Protein AF-L0JPC2-F1 (afdb_monomer_lite)

Radius of gyration: 23.8 Å; chains: 1; bounding box: 74×45×53 Å

Foldseek 3Di:
DVVVLVVLVVVPPVVPPAPFPFWFDDPPDTDDPPVVVVPDDDDPPRDGDRDGPPPHDLDDDQVSCCVRRVDRDDDDPVPDDPDPDPFDQLCVLQVFQFFAEEEDWAAAQVLSLLLSQVSQLSDFVFAEEEFEQAKDWDDQVSWVGEDADPQVQVVLQPDPGDDYYYAPDADPDTITGGHQLVSVVVNRVDPSGGGYYYYQDDWPNAQGEWDDPPPRRHRQRHQEYEHEHELVLAQFFLDVRRYPPSVLLCVQQVDDGGDGQALLSRLSQCQDCRHVVPPPHPNHAYEYEHEPCPDDVSVVSQVSNFVSNVVSHVSHQKYFYFHSVDNSTTPDIDGD

pLDDT: mean 82.5, std 23.01, range [29.64, 98.81]

Secondary structure (DSSP, 8-state):
-HHHHHHHHHHHGGGTT--------BTTB---HHHHHHH--PPSS-----PPPTTS-----HHHHHHHHSS-----GGG--S----PPPHHHHTT-SSEEEEEEESSSHHHHHHHHHHHHTTSTT--EEEEESS-EE--GGGSSEEEE-S-HHHHHHT--SSSEEEES-EETTTEEPPPPHHHHHHHHTSTT-SEEEEE----TT-SEE---TT-----TT-SEEEEEEEGGGTTSBSSTTTEESHHHHHHHH-PPTTPBPPHHHHHHHHT-TTTTTTTPPTT-EE--EEE---SHHHHHHHHHHHHHHHHH-TT--EEEEE-TTSSS-EEEEEE-

Organism: Natrinema pellirubrum (strain DSM 15624 / CIP 106293 / JCM 10476 / NCIMB 786 / 157) (NCBI:txid797303)

Sequence (336 aa):
MLKARAAAIRSQSPAAGVQSSFEVFNDGHTNETRGLLERRNLAEPVYATLIFGRHQLPFATPAQAREIWGCEARRPNYLASADDSWGMDPLEALRAESGLVAVVGAGGKKTTLYALAARAARDRSLRAAVTATVRIPIFDRRVERVVITDDPAAALERAESWPIGVVPEREGEDRYVGYEPAVVDDLAATDAADLLLVKADGARTREFKAPNDREPQLPASVDTVVPIASVRAVGEPLAAATVHRPERVAAITGLDRGDAIRPVDVARVLASDRGGLKGVPEGTTVVPLLNKVDGPELRETATAIGRELLERAPAVSQVVLARMIDDEPIVDVLER

InterPro domains:
  IPR017587 Selenium cofactor biosynthesis protein YqeC [PF19842] (101-247)
  IPR017587 Selenium cofactor biosynthesis protein YqeC [TIGR03172] (101-310)

Structure (mmCIF, N/CA/C/O backbone):
data_AF-L0JPC2-F1
#
_entry.id   AF-L0JPC2-F1
#
loop_
_atom_site.group_PDB
_atom_site.id
_atom_site.type_symbol
_atom_site.label_atom_id
_atom_site.label_alt_id
_atom_site.label_comp_id
_atom_site.label_asym_id
_atom_site.label_entity_id
_atom_site.label_seq_id
_atom_site.pdbx_PDB_ins_code
_atom_site.Cartn_x
_atom_site.Cartn_y
_atom_site.Cartn_z
_atom_site.occupancy
_atom_site.B_iso_or_equiv
_atom_site.auth_seq_id
_atom_site.auth_comp_id
_atom_site.auth_asym_id
_atom_site.auth_atom_id
_atom_site.pdbx_PDB_model_num
ATOM 1 N N . MET A 1 1 ? 46.960 10.269 19.486 1.00 45.94 1 MET A N 1
ATOM 2 C CA . MET A 1 1 ? 45.904 9.330 19.038 1.00 45.94 1 MET A CA 1
ATOM 3 C C . MET A 1 1 ? 44.904 9.979 18.075 1.00 45.94 1 MET A C 1
ATOM 5 O O . MET A 1 1 ? 44.772 9.518 16.950 1.00 45.94 1 MET A O 1
ATOM 9 N N . LEU A 1 2 ? 44.258 11.083 18.465 1.00 43.25 2 LEU A N 1
ATOM 10 C CA . LEU A 1 2 ? 43.230 11.773 17.667 1.00 43.25 2 LEU A CA 1
ATOM 11 C C . LEU A 1 2 ? 43.724 12.302 16.305 1.00 43.25 2 LEU A C 1
ATOM 13 O O . LEU A 1 2 ? 43.057 12.106 15.295 1.00 43.25 2 LEU A O 1
ATOM 17 N N . LYS A 1 3 ? 44.943 12.867 16.254 1.00 42.97 3 LYS A N 1
ATOM 18 C CA . LYS A 1 3 ? 45.601 13.289 14.997 1.00 42.97 3 LYS A CA 1
ATOM 19 C C . LYS A 1 3 ? 45.787 12.131 14.003 1.00 42.97 3 LYS A C 1
ATOM 21 O O . LYS A 1 3 ? 45.533 12.303 12.818 1.00 42.97 3 LYS A O 1
ATOM 26 N N . ALA A 1 4 ? 46.181 10.951 14.490 1.00 48.66 4 ALA A N 1
ATOM 27 C CA . ALA A 1 4 ? 46.364 9.761 13.656 1.00 48.66 4 ALA A CA 1
ATOM 28 C C . ALA A 1 4 ? 45.019 9.203 13.154 1.00 48.66 4 ALA A C 1
ATOM 30 O O . ALA A 1 4 ? 44.900 8.850 11.986 1.00 48.66 4 ALA A O 1
ATOM 31 N N . ARG A 1 5 ? 43.982 9.205 14.005 1.00 50.12 5 ARG A N 1
ATOM 32 C CA . ARG A 1 5 ? 42.621 8.782 13.629 1.00 50.12 5 ARG A CA 1
ATOM 33 C C . ARG A 1 5 ? 41.975 9.713 12.597 1.00 50.12 5 ARG A C 1
ATOM 35 O O . ARG A 1 5 ? 41.417 9.234 11.619 1.00 50.12 5 ARG A O 1
ATOM 42 N N . ALA A 1 6 ? 42.105 11.031 12.760 1.00 48.12 6 ALA A N 1
ATOM 43 C CA . ALA A 1 6 ? 41.594 12.000 11.787 1.00 48.12 6 ALA A CA 1
ATOM 44 C C . ALA A 1 6 ? 42.304 11.894 10.423 1.00 48.12 6 ALA A C 1
ATOM 46 O O . ALA A 1 6 ? 41.663 12.033 9.381 1.00 48.12 6 ALA A O 1
ATOM 47 N N . ALA A 1 7 ? 43.612 11.608 10.420 1.00 49.66 7 ALA A N 1
ATOM 48 C CA . ALA A 1 7 ? 44.367 11.358 9.193 1.00 49.66 7 ALA A CA 1
ATOM 49 C C . ALA A 1 7 ? 43.899 10.078 8.477 1.00 49.66 7 ALA A C 1
ATOM 51 O O . ALA A 1 7 ? 43.719 10.112 7.263 1.00 49.66 7 ALA A O 1
ATOM 52 N N . ALA A 1 8 ? 43.622 8.999 9.220 1.00 51.22 8 ALA A N 1
ATOM 53 C CA . ALA A 1 8 ? 43.101 7.745 8.668 1.00 51.22 8 ALA A CA 1
ATOM 54 C C . ALA A 1 8 ? 41.698 7.902 8.044 1.00 51.22 8 ALA A C 1
ATOM 56 O O . ALA A 1 8 ? 41.446 7.407 6.947 1.00 51.22 8 ALA A O 1
ATOM 57 N N . ILE A 1 9 ? 40.801 8.656 8.692 1.00 49.47 9 ILE A N 1
ATOM 58 C CA . ILE A 1 9 ? 39.449 8.929 8.166 1.00 49.47 9 ILE A CA 1
ATOM 59 C C . ILE A 1 9 ? 39.521 9.769 6.881 1.00 49.47 9 ILE A C 1
ATOM 61 O O . ILE A 1 9 ? 38.829 9.487 5.899 1.00 49.47 9 ILE A O 1
ATOM 65 N N . ARG A 1 10 ? 40.408 10.775 6.840 1.00 48.56 10 ARG A N 1
ATOM 66 C CA . ARG A 1 10 ? 40.634 11.570 5.624 1.00 48.56 10 ARG A CA 1
ATOM 67 C C . ARG A 1 10 ? 41.306 10.789 4.507 1.00 48.56 10 ARG A C 1
ATOM 69 O O . ARG A 1 10 ? 40.998 11.082 3.364 1.00 48.56 10 ARG A O 1
ATOM 76 N N . SER A 1 11 ? 42.190 9.829 4.781 1.00 53.19 11 SER A N 1
ATOM 77 C CA . SER A 1 11 ? 42.789 9.014 3.714 1.00 53.19 11 SER A CA 1
ATOM 78 C C . SER A 1 11 ? 41.793 8.034 3.087 1.00 53.19 11 SER A C 1
ATOM 80 O O . SER A 1 11 ? 41.988 7.629 1.948 1.00 53.19 11 SER A O 1
ATOM 82 N N . GLN A 1 12 ? 40.717 7.686 3.801 1.00 50.53 12 GLN A N 1
ATOM 83 C CA . GLN A 1 12 ? 39.635 6.826 3.307 1.00 50.53 12 GLN A CA 1
ATOM 84 C C . GLN A 1 12 ? 38.517 7.602 2.575 1.00 50.53 12 GLN A C 1
ATOM 86 O O . GLN A 1 12 ? 37.773 7.016 1.797 1.00 50.53 12 GLN A O 1
ATOM 91 N N . SER A 1 13 ? 38.408 8.922 2.778 1.00 45.31 13 SER A N 1
ATOM 92 C CA . SER A 1 13 ? 37.336 9.764 2.205 1.00 45.31 13 SER A CA 1
ATOM 93 C C . SER A 1 13 ? 37.406 10.083 0.690 1.00 45.31 13 SER A C 1
ATOM 95 O O . SER A 1 13 ? 36.338 10.237 0.094 1.00 45.31 13 SER A O 1
ATOM 97 N N . PRO A 1 14 ? 38.570 10.177 0.003 1.00 40.34 14 PRO A N 1
ATOM 98 C CA . PRO A 1 14 ? 38.606 10.588 -1.403 1.00 40.34 14 PRO A CA 1
ATOM 99 C C . PRO A 1 14 ? 37.984 9.564 -2.360 1.00 40.34 14 PRO A C 1
ATOM 101 O O . PRO A 1 14 ? 37.615 9.932 -3.469 1.00 40.34 14 PRO A O 1
ATOM 104 N N . ALA A 1 15 ? 37.821 8.304 -1.942 1.00 43.59 15 ALA A N 1
ATOM 105 C CA . ALA A 1 15 ? 37.199 7.267 -2.764 1.00 43.59 15 ALA A CA 1
ATOM 106 C C . ALA A 1 15 ? 35.657 7.350 -2.811 1.00 43.59 15 ALA A C 1
ATOM 108 O O . ALA A 1 15 ? 35.047 6.687 -3.643 1.00 43.59 15 ALA A O 1
ATOM 109 N N . ALA A 1 16 ? 35.018 8.158 -1.952 1.00 43.00 16 ALA A N 1
ATOM 110 C CA . ALA A 1 16 ? 33.562 8.134 -1.752 1.00 43.00 16 ALA A CA 1
ATOM 111 C C . ALA A 1 16 ? 32.833 9.462 -2.050 1.00 43.00 16 ALA A C 1
ATOM 113 O O . ALA A 1 16 ? 31.636 9.562 -1.799 1.00 43.00 16 ALA A O 1
ATOM 114 N N . GLY A 1 17 ? 33.516 10.502 -2.549 1.00 37.72 17 GLY A N 1
ATOM 115 C CA . GLY A 1 17 ? 32.881 11.804 -2.836 1.00 37.72 17 GLY A CA 1
ATOM 116 C C . GLY A 1 17 ? 32.365 12.557 -1.597 1.00 37.72 17 GLY A C 1
ATOM 117 O O . GLY A 1 17 ? 31.666 13.561 -1.719 1.00 37.72 17 GLY A O 1
ATOM 118 N N . VAL A 1 18 ? 32.721 12.096 -0.396 1.00 40.84 18 VAL A N 1
ATOM 119 C CA . VAL A 1 18 ? 32.303 12.679 0.880 1.00 40.84 18 VAL A CA 1
ATOM 120 C C . VAL A 1 18 ? 33.251 13.820 1.257 1.00 40.84 18 VAL A C 1
ATOM 122 O O . VAL A 1 18 ? 34.406 13.594 1.622 1.00 40.84 18 VAL A O 1
ATOM 125 N N . GLN A 1 19 ? 32.771 15.066 1.217 1.00 38.84 19 GLN A N 1
ATOM 126 C CA . GLN A 1 19 ? 33.447 16.168 1.908 1.00 38.84 19 GLN A CA 1
ATOM 127 C C . GLN A 1 19 ? 33.220 16.011 3.414 1.00 38.84 19 GLN A C 1
ATOM 129 O O . GLN A 1 19 ? 32.167 16.367 3.925 1.00 38.84 19 GLN A O 1
ATOM 134 N N . SER A 1 20 ? 34.198 15.474 4.143 1.00 41.62 20 SER A N 1
ATOM 135 C CA . SER A 1 20 ? 34.126 15.397 5.604 1.00 41.62 20 SER A CA 1
ATOM 136 C C . SER A 1 20 ? 34.331 16.792 6.219 1.00 41.62 20 SER A C 1
ATOM 138 O O . SER A 1 20 ? 35.474 17.257 6.319 1.00 41.62 20 SER A O 1
ATOM 140 N N . SER A 1 21 ? 33.267 17.469 6.654 1.00 40.69 21 SER A N 1
ATOM 141 C CA . SER A 1 21 ? 33.389 18.594 7.589 1.00 40.69 21 SER A CA 1
ATOM 142 C C . SER A 1 21 ? 33.606 18.033 8.995 1.00 40.69 21 SER A C 1
ATOM 144 O O . SER A 1 21 ? 32.691 17.526 9.629 1.00 40.69 21 SER A O 1
ATOM 146 N N . PHE A 1 22 ? 34.855 18.055 9.462 1.00 42.47 22 PHE A N 1
ATOM 147 C CA . PHE A 1 22 ? 35.217 17.615 10.810 1.00 42.47 22 PHE A CA 1
ATOM 148 C C . PHE A 1 22 ? 34.963 18.767 11.792 1.00 42.47 22 PHE A C 1
ATOM 150 O O . PHE A 1 22 ? 35.755 19.709 11.858 1.00 42.47 22 PHE A O 1
ATOM 157 N N . GLU A 1 23 ? 33.875 18.701 12.553 1.00 42.75 23 GLU A N 1
ATOM 158 C CA . GLU A 1 23 ? 33.606 19.644 13.642 1.00 42.75 23 GLU A CA 1
ATOM 159 C C . GLU A 1 23 ? 34.022 19.018 14.974 1.00 42.75 23 GLU A C 1
ATOM 161 O O . GLU A 1 23 ? 33.500 17.985 15.374 1.00 42.75 23 GLU A O 1
ATOM 166 N N . VAL A 1 24 ? 34.994 19.616 15.666 1.00 42.31 24 VAL A N 1
ATOM 167 C CA . VAL A 1 24 ? 35.378 19.186 17.017 1.00 42.31 24 VAL A CA 1
ATOM 168 C C . VAL A 1 24 ? 34.791 20.173 18.008 1.00 42.31 24 VAL A C 1
ATOM 170 O O . VAL A 1 24 ? 35.212 21.326 18.052 1.00 42.31 24 VAL A O 1
ATOM 173 N N . PHE A 1 25 ? 33.834 19.703 18.803 1.00 41.84 25 PHE A N 1
ATOM 174 C CA . PHE A 1 25 ? 33.295 20.444 19.933 1.00 41.84 25 PHE A CA 1
ATOM 175 C C . PHE A 1 25 ? 34.192 20.226 21.148 1.00 41.84 25 PHE A C 1
ATOM 177 O O . PHE A 1 25 ? 34.295 19.115 21.658 1.00 41.84 25 PHE A O 1
ATOM 184 N N . ASN A 1 26 ? 34.828 21.299 21.611 1.00 38.62 26 ASN A N 1
ATOM 185 C CA . ASN A 1 26 ? 35.436 21.356 22.933 1.00 38.62 26 ASN A CA 1
ATOM 186 C C . ASN A 1 26 ? 34.732 22.463 23.720 1.00 38.62 26 ASN A C 1
ATOM 188 O O . ASN A 1 26 ? 35.058 23.637 23.553 1.00 38.62 26 ASN A O 1
ATOM 192 N N . ASP A 1 27 ? 33.728 22.077 24.504 1.00 39.28 27 ASP A N 1
ATOM 193 C CA . ASP A 1 27 ? 33.024 22.951 25.451 1.00 39.28 27 ASP A CA 1
ATOM 194 C C . ASP A 1 27 ? 32.404 24.227 24.834 1.00 39.28 27 ASP A C 1
ATOM 196 O O . ASP A 1 27 ? 32.484 25.328 25.371 1.00 39.28 27 ASP A O 1
ATOM 200 N N . GLY A 1 28 ? 31.770 24.081 23.663 1.00 37.19 28 GLY A N 1
ATOM 201 C CA . GLY A 1 28 ? 30.928 25.130 23.068 1.00 37.19 28 GLY A CA 1
ATOM 202 C C . GLY A 1 28 ? 31.595 26.061 22.050 1.00 37.19 28 GLY A C 1
ATOM 203 O O . GLY A 1 28 ? 30.951 27.002 21.594 1.00 37.19 28 GLY A O 1
ATOM 204 N N . HIS A 1 29 ? 32.838 25.805 21.630 1.00 37.06 29 HIS A N 1
ATOM 205 C CA . HIS A 1 29 ? 33.473 26.570 20.549 1.00 37.06 29 HIS A CA 1
ATOM 206 C C . HIS A 1 29 ? 33.540 25.785 19.231 1.00 37.06 29 HIS A C 1
ATOM 208 O O . HIS A 1 29 ? 34.234 24.775 19.127 1.00 37.06 29 HIS A O 1
ATOM 214 N N . THR A 1 30 ? 32.859 26.293 18.203 1.00 43.47 30 THR A N 1
ATOM 215 C CA . THR A 1 30 ? 32.931 25.804 16.820 1.00 43.47 30 THR A CA 1
ATOM 216 C C . THR A 1 30 ? 34.163 26.405 16.131 1.00 43.47 30 THR A C 1
ATOM 218 O O . THR A 1 30 ? 34.225 27.626 15.999 1.00 43.47 30 THR A O 1
ATOM 221 N N . ASN A 1 31 ? 35.165 25.588 15.752 1.00 42.84 31 ASN A N 1
ATOM 222 C CA . ASN A 1 31 ? 35.914 25.655 14.472 1.00 42.84 31 ASN A CA 1
ATOM 223 C C . ASN A 1 31 ? 37.246 24.860 14.449 1.00 42.84 31 ASN A C 1
ATOM 225 O O . ASN A 1 31 ? 38.021 24.845 15.403 1.00 42.84 31 ASN A O 1
ATOM 229 N N . GLU A 1 32 ? 37.498 24.256 13.278 1.00 47.41 32 GLU A N 1
ATOM 230 C CA . GLU A 1 32 ? 38.744 23.716 12.695 1.00 47.41 32 GLU A CA 1
ATOM 231 C C . GLU A 1 32 ? 39.766 23.013 13.616 1.00 47.41 32 GLU A C 1
ATOM 233 O O . GLU A 1 32 ? 40.709 23.591 14.167 1.00 47.41 32 GLU A O 1
ATOM 238 N N . THR A 1 33 ? 39.666 21.681 13.633 1.00 46.88 33 THR A N 1
ATOM 239 C CA . THR A 1 33 ? 40.459 20.722 14.420 1.00 46.88 33 THR A CA 1
ATOM 240 C C . THR A 1 33 ? 41.980 20.915 14.361 1.00 46.88 33 THR A C 1
ATOM 242 O O . THR A 1 33 ? 42.672 20.634 15.338 1.00 46.88 33 THR A O 1
ATOM 245 N N . ARG A 1 34 ? 42.539 21.378 13.235 1.00 41.03 34 ARG A N 1
ATOM 246 C CA . ARG A 1 34 ? 44.000 21.468 13.062 1.00 41.03 34 ARG A CA 1
ATOM 247 C C . ARG A 1 34 ? 44.606 22.639 13.835 1.00 41.03 34 ARG A C 1
ATOM 249 O O . ARG A 1 34 ? 45.555 22.438 14.585 1.00 41.03 34 ARG A O 1
ATOM 256 N N . GLY A 1 35 ? 44.026 23.831 13.703 1.00 45.72 35 GLY A N 1
ATOM 257 C CA . GLY A 1 35 ? 44.531 25.030 14.373 1.00 45.72 35 GLY A CA 1
ATOM 258 C C . GLY A 1 35 ? 44.289 25.023 15.884 1.00 45.72 35 GLY A C 1
ATOM 259 O O . GLY A 1 35 ? 45.017 25.680 16.626 1.00 45.72 35 GLY A O 1
ATOM 260 N N . LEU A 1 36 ? 43.282 24.285 16.360 1.00 48.78 36 LEU A N 1
ATOM 261 C CA . LEU A 1 36 ? 42.972 24.183 17.787 1.00 48.78 36 LEU A CA 1
ATOM 262 C C . LEU A 1 36 ? 43.943 23.234 18.519 1.00 48.78 36 LEU A C 1
ATOM 264 O O . LEU A 1 36 ? 44.459 23.579 19.580 1.00 48.78 36 LEU A O 1
ATOM 268 N N . LEU A 1 37 ? 44.279 22.091 17.903 1.00 50.44 37 LEU A N 1
ATOM 269 C CA . LEU A 1 37 ? 45.222 21.093 18.439 1.00 50.44 37 LEU A CA 1
ATOM 270 C C . LEU A 1 37 ? 46.698 21.531 18.421 1.00 50.44 37 LEU A C 1
ATOM 272 O O . LEU A 1 37 ? 47.542 20.852 19.004 1.00 50.44 37 LEU A O 1
ATOM 276 N N . GLU A 1 38 ? 47.035 22.599 17.701 1.00 49.91 38 GLU A N 1
ATOM 277 C CA . GLU A 1 38 ? 48.386 23.179 17.671 1.00 49.91 38 GLU A CA 1
ATOM 278 C C . GLU A 1 38 ? 48.567 24.299 18.710 1.00 49.91 38 GLU A C 1
ATOM 280 O O . GLU A 1 38 ? 49.700 24.613 19.064 1.00 49.91 38 GLU A O 1
ATOM 285 N N . ARG A 1 39 ? 47.475 24.891 19.225 1.00 47.28 39 ARG A N 1
ATOM 286 C CA . ARG A 1 39 ? 47.524 26.131 20.024 1.00 47.28 39 ARG A CA 1
ATOM 287 C C . ARG A 1 39 ? 47.178 25.983 21.508 1.00 47.28 39 ARG A C 1
ATOM 289 O O . ARG A 1 39 ? 47.404 26.941 22.244 1.00 47.28 39 ARG A O 1
ATOM 296 N N . ARG A 1 40 ? 46.639 24.847 21.977 1.00 52.16 40 ARG A N 1
ATOM 297 C CA . ARG A 1 40 ? 46.294 24.653 23.404 1.00 52.16 40 ARG A CA 1
ATOM 298 C C . ARG A 1 40 ? 46.551 23.238 23.929 1.00 52.16 40 ARG A C 1
ATOM 300 O O . ARG A 1 40 ? 46.338 22.262 23.218 1.00 52.16 40 ARG A O 1
ATOM 307 N N . ASN A 1 41 ? 46.925 23.154 25.212 1.00 50.47 41 ASN A N 1
ATOM 308 C CA . ASN A 1 41 ? 46.821 21.933 26.015 1.00 50.47 41 ASN A CA 1
ATOM 309 C C . ASN A 1 41 ? 45.340 21.697 26.331 1.00 50.47 41 ASN A C 1
ATOM 311 O O . ASN A 1 41 ? 44.725 22.502 27.028 1.00 50.47 41 ASN A O 1
ATOM 315 N N . LEU A 1 42 ? 44.766 20.629 25.780 1.00 53.91 42 LEU A N 1
ATOM 316 C CA . LEU A 1 42 ? 43.394 20.219 26.070 1.00 53.91 42 LEU A CA 1
ATOM 317 C C . LEU A 1 42 ? 43.377 19.343 27.327 1.00 53.91 42 LEU A C 1
ATOM 319 O O . LEU A 1 42 ? 44.274 18.522 27.514 1.00 53.91 42 LEU A O 1
ATOM 323 N N . ALA A 1 43 ? 42.366 19.528 28.175 1.00 44.81 43 ALA A N 1
ATOM 324 C CA . ALA A 1 43 ? 42.151 18.684 29.345 1.00 44.81 43 ALA A CA 1
ATOM 325 C C . ALA A 1 43 ? 41.627 17.303 28.915 1.00 44.81 43 ALA A C 1
ATOM 327 O O . ALA A 1 43 ? 40.818 17.200 27.994 1.00 44.81 43 ALA A O 1
ATOM 328 N N . GLU A 1 44 ? 42.094 16.241 29.569 1.00 41.28 44 GLU A N 1
ATOM 329 C CA . GLU A 1 44 ? 41.585 14.889 29.335 1.00 41.28 44 GLU A CA 1
ATOM 330 C C . GLU A 1 44 ? 40.277 14.622 30.111 1.00 41.28 44 GLU A C 1
ATOM 332 O O . GLU A 1 44 ? 40.123 15.135 31.222 1.00 41.28 44 GLU A O 1
ATOM 337 N N . PRO A 1 45 ? 39.357 13.791 29.574 1.00 42.19 45 PRO A N 1
ATOM 338 C CA . PRO A 1 45 ? 39.452 13.096 28.289 1.00 42.19 45 PRO A CA 1
ATOM 339 C C . PRO A 1 45 ? 39.010 13.980 27.113 1.00 42.19 45 PRO A C 1
ATOM 341 O O . PRO A 1 45 ? 37.919 14.544 27.109 1.00 42.19 45 PRO A O 1
ATOM 344 N N . VAL A 1 46 ? 39.835 14.041 26.062 1.00 47.06 46 VAL A N 1
ATOM 345 C CA . VAL A 1 46 ? 39.469 14.719 24.809 1.00 47.06 46 VAL A CA 1
ATOM 346 C C . VAL A 1 46 ? 38.579 13.790 23.988 1.00 47.06 46 VAL A C 1
ATOM 348 O O . VAL A 1 46 ? 39.065 12.837 23.374 1.00 47.06 46 VAL A O 1
ATOM 351 N N . TYR A 1 47 ? 37.280 14.067 23.955 1.00 45.03 47 TYR A N 1
ATOM 352 C CA . TYR A 1 47 ? 36.358 13.436 23.015 1.00 45.03 47 TYR A CA 1
ATOM 353 C C . TYR A 1 47 ? 36.241 14.283 21.742 1.00 45.03 47 TYR A C 1
ATOM 355 O O . TYR A 1 47 ? 36.345 15.506 21.766 1.00 45.03 47 TYR A O 1
ATOM 363 N N . ALA A 1 48 ? 36.056 13.620 20.603 1.00 44.44 48 ALA A N 1
ATOM 364 C CA . ALA A 1 48 ? 35.731 14.272 19.344 1.00 44.44 48 ALA A CA 1
ATOM 365 C C . ALA A 1 48 ? 34.485 13.607 18.779 1.00 44.44 48 ALA A C 1
ATOM 367 O O . ALA A 1 48 ? 34.479 12.401 18.533 1.00 44.44 48 ALA A O 1
ATOM 368 N N . THR A 1 49 ? 33.442 14.402 18.585 1.00 45.12 49 THR A N 1
ATOM 369 C CA . THR A 1 49 ? 32.215 13.959 17.932 1.00 45.12 49 THR A CA 1
ATOM 370 C C . THR A 1 49 ? 32.367 14.183 16.440 1.00 45.12 49 THR A C 1
ATOM 372 O O . THR A 1 49 ? 32.572 15.303 15.994 1.00 45.12 49 THR A O 1
ATOM 375 N N . LEU A 1 50 ? 32.283 13.113 15.661 1.00 45.81 50 LEU A N 1
ATOM 376 C CA . LEU A 1 50 ? 32.197 13.194 14.210 1.00 45.81 50 LEU A CA 1
ATOM 377 C C . LEU A 1 50 ? 30.750 13.494 13.825 1.00 45.81 50 LEU A C 1
ATOM 379 O O . LEU A 1 50 ? 29.881 12.640 13.989 1.00 45.81 50 LEU A O 1
ATOM 383 N N . ILE A 1 51 ? 30.489 14.705 13.340 1.00 44.75 51 ILE A N 1
ATOM 384 C CA . ILE A 1 51 ? 29.181 15.082 12.807 1.00 44.75 51 ILE A CA 1
ATOM 385 C C . ILE A 1 51 ? 29.261 14.985 11.292 1.00 44.75 51 ILE A C 1
ATOM 387 O O . ILE A 1 51 ? 30.056 15.670 10.655 1.00 44.75 51 ILE A O 1
ATOM 391 N N . PHE A 1 52 ? 28.423 14.134 10.719 1.00 45.09 52 PHE A N 1
ATOM 392 C CA . PHE A 1 52 ? 28.256 14.057 9.279 1.00 45.09 52 PHE A CA 1
ATOM 393 C C . PHE A 1 52 ? 26.956 14.766 8.925 1.00 45.09 52 PHE A C 1
ATOM 395 O O . PHE A 1 52 ? 25.910 14.486 9.514 1.00 45.09 52 PHE A O 1
ATOM 402 N N . GLY A 1 53 ? 27.016 15.722 7.995 1.00 38.44 53 GLY A N 1
ATOM 403 C CA . GLY A 1 53 ? 25.812 16.388 7.506 1.00 38.44 53 GLY A CA 1
ATOM 404 C C . GLY A 1 53 ? 24.832 15.383 6.888 1.00 38.44 53 GLY A C 1
ATOM 405 O O . GLY A 1 53 ? 25.236 14.299 6.466 1.00 38.44 53 GLY A O 1
ATOM 406 N N . ARG A 1 54 ? 23.552 15.771 6.765 1.00 36.66 54 ARG A N 1
ATOM 407 C CA . ARG A 1 54 ? 22.434 14.979 6.190 1.00 36.66 54 ARG A CA 1
ATOM 408 C C . ARG A 1 54 ? 22.710 14.308 4.829 1.00 36.66 54 ARG A C 1
ATOM 410 O O . ARG A 1 54 ? 21.918 13.479 4.398 1.00 36.66 54 ARG A O 1
ATOM 417 N N . HIS A 1 55 ? 23.811 14.655 4.162 1.00 37.84 55 HIS A N 1
ATOM 418 C CA . HIS A 1 55 ? 24.210 14.156 2.845 1.00 37.84 55 HIS A CA 1
ATOM 419 C C . HIS A 1 55 ? 25.658 13.628 2.792 1.00 37.84 55 HIS A C 1
ATOM 421 O O . HIS A 1 55 ? 26.195 13.453 1.705 1.00 37.84 55 HIS A O 1
ATOM 427 N N . GLN A 1 56 ? 26.321 13.418 3.938 1.00 42.94 56 GLN A N 1
ATOM 428 C CA . GLN A 1 56 ? 27.771 13.165 4.000 1.00 42.94 56 GLN A CA 1
ATOM 429 C C . GLN A 1 56 ? 28.175 11.804 4.590 1.00 42.94 56 GLN A C 1
ATOM 431 O O . GLN A 1 56 ? 29.362 11.557 4.764 1.00 42.94 56 GLN A O 1
ATOM 436 N N . LEU A 1 57 ? 27.242 10.884 4.844 1.00 42.78 57 LEU A N 1
ATOM 437 C CA . LEU A 1 57 ? 27.578 9.467 5.008 1.00 42.78 57 LEU A CA 1
ATOM 438 C C . LEU A 1 57 ? 26.549 8.590 4.302 1.00 42.78 57 LEU A C 1
ATOM 440 O O . LEU A 1 57 ? 25.359 8.735 4.581 1.00 42.78 57 LEU A O 1
ATOM 444 N N . PRO A 1 58 ? 26.972 7.622 3.476 1.00 38.41 58 PRO A N 1
ATOM 445 C CA . PRO A 1 58 ? 26.189 6.415 3.316 1.00 38.41 58 PRO A CA 1
ATOM 446 C C . PRO A 1 58 ? 26.227 5.668 4.657 1.00 38.41 58 PRO A C 1
ATOM 448 O O . PRO A 1 58 ? 27.286 5.388 5.216 1.00 38.41 58 PRO A O 1
ATOM 451 N N . PHE A 1 59 ? 25.035 5.468 5.196 1.00 46.59 59 PHE A N 1
ATOM 452 C CA . PHE A 1 59 ? 24.674 4.904 6.490 1.00 46.59 59 PHE A CA 1
ATOM 453 C C . PHE A 1 59 ? 25.521 3.689 6.895 1.00 46.59 59 PHE A C 1
ATOM 455 O O . PHE A 1 59 ? 25.250 2.567 6.483 1.00 46.59 59 PHE A O 1
ATOM 462 N N . ALA A 1 60 ? 26.516 3.910 7.753 1.00 44.03 60 ALA A N 1
ATOM 463 C CA . ALA A 1 60 ? 27.109 2.834 8.527 1.00 44.03 60 ALA A CA 1
ATOM 464 C C . ALA A 1 60 ? 26.202 2.571 9.737 1.00 44.03 60 ALA A C 1
ATOM 466 O O . ALA A 1 60 ? 25.991 3.463 10.564 1.00 44.03 60 ALA A O 1
ATOM 467 N N . THR A 1 61 ? 25.673 1.355 9.865 1.00 49.06 61 THR A N 1
ATOM 468 C CA . THR A 1 61 ? 25.105 0.876 11.134 1.00 49.06 61 THR A CA 1
ATOM 469 C C . THR A 1 61 ? 26.150 1.028 12.254 1.00 49.06 61 THR A C 1
ATOM 471 O O . THR A 1 61 ? 27.348 1.087 11.971 1.00 49.06 61 THR A O 1
ATOM 474 N N . PRO A 1 62 ? 25.781 1.060 13.548 1.00 48.91 62 PRO A N 1
ATOM 475 C CA . PRO A 1 62 ? 26.761 1.125 14.634 1.00 48.91 62 PRO A CA 1
ATOM 476 C C . PRO A 1 62 ? 27.787 -0.009 14.581 1.00 48.91 62 PRO A C 1
ATOM 478 O O . PRO A 1 62 ? 28.917 0.180 15.022 1.00 48.91 62 PRO A O 1
ATOM 481 N N . ALA A 1 63 ? 27.408 -1.163 14.024 1.00 49.53 63 ALA A N 1
ATOM 482 C CA . ALA A 1 63 ? 28.308 -2.277 13.760 1.00 49.53 63 ALA A CA 1
ATOM 483 C C . ALA A 1 63 ? 29.332 -1.929 12.668 1.00 49.53 63 ALA A C 1
ATOM 485 O O . ALA A 1 63 ? 30.531 -2.007 12.921 1.00 49.53 63 ALA A O 1
ATOM 486 N N . GLN A 1 64 ? 28.879 -1.431 11.514 1.00 50.12 64 GLN A N 1
ATOM 487 C CA . GLN A 1 64 ? 29.761 -0.976 10.432 1.00 50.12 64 GLN A CA 1
ATOM 488 C C . GLN A 1 64 ? 30.643 0.200 10.871 1.00 50.12 64 GLN A C 1
ATOM 490 O O . GLN A 1 64 ? 31.817 0.260 10.531 1.00 50.12 64 GLN A O 1
ATOM 495 N N . ALA A 1 65 ? 30.125 1.119 11.686 1.00 48.81 65 ALA A N 1
ATOM 496 C CA . ALA A 1 65 ? 30.903 2.237 12.203 1.00 48.81 65 ALA A CA 1
ATOM 497 C C . ALA A 1 65 ? 31.996 1.782 13.189 1.00 48.81 65 ALA A C 1
ATOM 499 O O . ALA A 1 65 ? 33.116 2.300 13.150 1.00 48.81 65 ALA A O 1
ATOM 500 N N . ARG A 1 66 ? 31.707 0.781 14.036 1.00 52.47 66 ARG A N 1
ATOM 501 C CA . ARG A 1 66 ? 32.716 0.141 14.899 1.00 52.47 66 ARG A CA 1
ATOM 502 C C . ARG A 1 66 ? 33.765 -0.603 14.086 1.00 52.47 66 ARG A C 1
ATOM 504 O O . ARG A 1 66 ? 34.939 -0.524 14.424 1.00 52.47 66 ARG A O 1
ATOM 511 N N . GLU A 1 67 ? 33.356 -1.301 13.036 1.00 47.69 67 GLU A N 1
ATOM 512 C CA . GLU A 1 67 ? 34.254 -2.069 12.174 1.00 47.69 67 GLU A CA 1
ATOM 513 C C . GLU A 1 67 ? 35.175 -1.161 11.345 1.00 47.69 67 GLU A C 1
ATOM 515 O O . GLU A 1 67 ? 36.387 -1.360 11.323 1.00 47.69 67 GLU A O 1
ATOM 520 N N . ILE A 1 68 ? 34.624 -0.111 10.728 1.00 47.25 68 ILE A N 1
ATOM 521 C CA . ILE A 1 68 ? 35.364 0.793 9.838 1.00 47.25 68 ILE A CA 1
ATOM 522 C C . ILE A 1 68 ? 36.232 1.779 10.635 1.00 47.25 68 ILE A C 1
ATOM 524 O O . ILE A 1 68 ? 37.374 2.051 10.258 1.00 47.25 68 ILE A O 1
ATOM 528 N N . TRP A 1 69 ? 35.716 2.330 11.741 1.00 47.72 69 TRP A N 1
ATOM 529 C CA . TRP A 1 69 ? 36.364 3.444 12.450 1.00 47.72 69 TRP A CA 1
ATOM 530 C C . TRP A 1 69 ? 36.763 3.141 13.897 1.00 47.72 69 TRP A C 1
ATOM 532 O O . TRP A 1 69 ? 37.383 3.990 14.547 1.00 47.72 69 TRP A O 1
ATOM 542 N N . GLY A 1 70 ? 36.456 1.949 14.422 1.00 43.88 70 GLY A N 1
ATOM 543 C CA . GLY A 1 70 ? 36.814 1.562 15.791 1.00 43.88 70 GLY A CA 1
ATOM 544 C C . GLY A 1 70 ? 36.182 2.458 16.859 1.00 43.88 70 GLY A C 1
ATOM 545 O O . GLY A 1 70 ? 36.748 2.608 17.946 1.00 43.88 70 GLY A O 1
ATOM 546 N N . CYS A 1 71 ? 35.065 3.119 16.537 1.00 47.72 71 CYS A N 1
ATOM 547 C CA . CYS A 1 71 ? 34.363 4.042 17.422 1.00 47.72 71 CYS A CA 1
ATOM 548 C C . CYS A 1 71 ? 32.890 3.656 17.601 1.00 47.72 71 CYS A C 1
ATOM 550 O O . CYS A 1 71 ? 32.273 3.017 16.752 1.00 47.72 71 CYS A O 1
ATOM 552 N N . GLU A 1 72 ? 32.329 4.040 18.746 1.00 46.62 72 GLU A N 1
ATOM 553 C CA . GLU A 1 72 ? 30.914 3.859 19.048 1.00 46.62 72 GLU A CA 1
ATOM 554 C C . GLU A 1 72 ? 30.127 5.021 18.419 1.00 46.62 72 GLU A C 1
ATOM 556 O O . GLU A 1 72 ? 30.276 6.172 18.830 1.00 46.62 72 GLU A O 1
ATOM 561 N N . ALA A 1 73 ? 29.327 4.744 17.386 1.00 46.75 73 ALA A N 1
ATOM 562 C CA . ALA A 1 73 ? 28.453 5.749 16.785 1.00 46.75 73 ALA A CA 1
ATOM 563 C C . ALA A 1 73 ? 27.275 6.047 17.728 1.00 46.75 73 ALA A C 1
ATOM 565 O O . ALA A 1 73 ? 26.533 5.138 18.097 1.00 46.75 73 ALA A O 1
ATOM 566 N N . ARG A 1 74 ? 27.089 7.319 18.104 1.00 41.91 74 ARG A N 1
ATOM 567 C CA . ARG A 1 74 ? 25.933 7.799 18.881 1.00 41.91 74 ARG A CA 1
ATOM 568 C C . ARG A 1 74 ? 25.178 8.857 18.079 1.00 41.91 74 ARG A C 1
ATOM 570 O O . ARG A 1 74 ? 25.808 9.714 17.458 1.00 41.91 74 ARG A O 1
ATOM 577 N N . ARG A 1 75 ? 23.838 8.812 18.087 1.00 39.94 75 ARG A N 1
ATOM 578 C CA . ARG A 1 75 ? 23.016 9.894 17.515 1.00 39.94 75 ARG A CA 1
ATOM 579 C C . ARG A 1 75 ? 23.236 11.186 18.323 1.00 39.94 75 ARG A C 1
ATOM 581 O O . ARG A 1 75 ? 23.386 11.107 19.541 1.00 39.94 75 ARG A O 1
ATOM 588 N N . PRO A 1 76 ? 23.234 12.375 17.693 1.00 36.22 76 PRO A N 1
ATOM 589 C CA . PRO A 1 76 ? 23.239 13.639 18.424 1.00 36.22 76 PRO A CA 1
ATOM 590 C C . PRO A 1 76 ? 22.014 13.737 19.347 1.00 36.22 76 PRO A C 1
ATOM 592 O O . PRO A 1 76 ? 20.884 13.523 18.907 1.00 36.22 76 PRO A O 1
ATOM 595 N N . ASN A 1 77 ? 22.238 14.104 20.612 1.00 31.09 77 ASN A N 1
ATOM 596 C CA . ASN A 1 77 ? 21.239 14.092 21.693 1.00 31.09 77 ASN A CA 1
ATOM 597 C C . ASN A 1 77 ? 19.973 14.945 21.451 1.00 31.09 77 ASN A C 1
ATOM 599 O O . ASN A 1 77 ? 19.005 14.791 22.183 1.00 31.09 77 ASN A O 1
ATOM 603 N N . TYR A 1 78 ? 19.925 15.807 20.429 1.00 37.66 78 TYR A N 1
ATOM 604 C CA . TYR A 1 78 ? 18.711 16.564 20.073 1.00 37.66 78 TYR A CA 1
ATOM 605 C C . TYR A 1 78 ? 17.676 15.760 19.258 1.00 37.66 78 TYR A C 1
ATOM 607 O O . TYR A 1 78 ? 16.607 16.282 18.953 1.00 37.66 78 TYR A O 1
ATOM 615 N N . LEU A 1 79 ? 17.969 14.498 18.920 1.00 38.88 79 LEU A N 1
ATOM 616 C CA . LEU A 1 79 ? 17.049 13.555 18.262 1.00 38.88 79 LEU A CA 1
ATOM 617 C C . LEU A 1 79 ? 16.748 12.312 19.120 1.00 38.88 79 LEU A C 1
ATOM 619 O O . LEU A 1 79 ? 16.136 11.365 18.633 1.00 38.88 79 LEU A O 1
ATOM 623 N N . ALA A 1 80 ? 17.195 12.290 20.377 1.00 29.64 80 ALA A N 1
ATOM 624 C CA . ALA A 1 80 ? 16.956 11.180 21.288 1.00 29.64 80 ALA A CA 1
ATOM 625 C C . ALA A 1 80 ? 15.588 11.343 21.974 1.00 29.64 80 ALA A C 1
ATOM 627 O O . ALA A 1 80 ? 15.480 11.942 23.042 1.00 29.64 80 ALA A O 1
ATOM 628 N N . SER A 1 81 ? 14.528 10.819 21.354 1.00 35.81 81 SER A N 1
ATOM 629 C CA . SER A 1 81 ? 13.392 10.299 22.122 1.00 35.81 81 SER A CA 1
ATOM 630 C C . SER A 1 81 ? 13.820 8.991 22.794 1.00 35.81 81 SER A C 1
ATOM 632 O O . SER A 1 81 ? 14.618 8.250 22.228 1.00 35.81 81 SER A O 1
ATOM 634 N N . ALA A 1 82 ? 13.302 8.727 23.991 1.00 34.72 82 ALA A N 1
ATOM 635 C CA . ALA A 1 82 ? 13.764 7.718 24.950 1.00 34.72 82 ALA A CA 1
ATOM 636 C C . ALA A 1 82 ? 13.588 6.229 24.559 1.00 34.72 82 ALA A C 1
ATOM 638 O O . ALA A 1 82 ? 13.602 5.383 25.446 1.00 34.72 82 ALA A O 1
ATOM 639 N N . ASP A 1 83 ? 13.474 5.897 23.273 1.00 39.62 83 ASP A N 1
ATOM 640 C CA . ASP A 1 83 ? 13.434 4.513 22.793 1.00 39.62 83 ASP A CA 1
ATOM 641 C C . ASP A 1 83 ? 14.674 4.231 21.935 1.00 39.62 83 ASP A C 1
ATOM 643 O O . ASP A 1 83 ? 14.767 4.646 20.780 1.00 39.62 83 ASP A O 1
ATOM 647 N N . ASP A 1 84 ? 15.620 3.484 22.503 1.00 36.75 84 ASP A N 1
ATOM 648 C CA . ASP A 1 84 ? 16.833 2.945 21.864 1.00 36.75 84 ASP A CA 1
ATOM 649 C C . ASP A 1 84 ? 16.527 1.837 20.819 1.00 36.75 84 ASP A C 1
ATOM 651 O O . ASP A 1 84 ? 17.311 0.906 20.622 1.00 36.75 84 ASP A O 1
ATOM 655 N N . SER A 1 85 ? 15.392 1.912 20.114 1.00 41.16 85 SER A N 1
ATOM 656 C CA . SER A 1 85 ? 15.096 1.017 18.992 1.00 41.16 85 SER A CA 1
ATOM 657 C C . SER A 1 85 ? 15.556 1.657 17.682 1.00 41.16 85 SER A C 1
ATOM 659 O O . SER A 1 85 ? 15.181 2.775 17.323 1.00 41.16 85 SER A O 1
ATOM 661 N N . TRP A 1 86 ? 16.393 0.943 16.932 1.00 48.69 86 TRP A N 1
ATOM 662 C CA . TRP A 1 86 ? 16.443 1.155 15.492 1.00 48.69 86 TRP A CA 1
ATOM 663 C C . TRP A 1 86 ? 15.035 0.840 14.991 1.00 48.69 86 TRP A C 1
ATOM 665 O O . TRP A 1 86 ? 14.605 -0.303 15.107 1.00 48.69 86 TRP A O 1
ATOM 675 N N . GLY A 1 87 ? 14.285 1.860 14.562 1.00 61.81 87 GLY A N 1
ATOM 676 C CA . GLY A 1 87 ? 12.927 1.664 14.059 1.00 61.81 87 GLY A CA 1
ATOM 677 C C . GLY A 1 87 ? 12.917 0.559 13.002 1.00 61.81 87 GLY A C 1
ATOM 678 O O . GLY A 1 87 ? 13.836 0.487 12.185 1.00 61.81 87 GLY A O 1
ATOM 679 N N . MET A 1 88 ? 11.916 -0.320 13.065 1.00 81.62 88 MET A N 1
ATOM 680 C CA . MET A 1 88 ? 11.777 -1.443 12.137 1.00 81.62 88 MET A CA 1
ATOM 681 C C . MET A 1 88 ? 11.799 -0.947 10.686 1.00 81.62 88 MET A C 1
ATOM 683 O O . MET A 1 88 ? 11.202 0.086 10.361 1.00 81.62 88 MET A O 1
ATOM 687 N N . ASP A 1 89 ? 12.489 -1.678 9.812 1.00 90.94 89 ASP A N 1
ATOM 688 C CA . ASP A 1 89 ? 12.562 -1.330 8.399 1.00 90.94 89 ASP A CA 1
ATOM 689 C C . ASP A 1 89 ? 11.172 -1.482 7.745 1.00 90.94 89 ASP A C 1
ATOM 691 O O . ASP A 1 89 ? 10.564 -2.542 7.869 1.00 90.94 89 ASP A O 1
ATOM 695 N N . PRO A 1 90 ? 10.610 -0.473 7.047 1.00 95.06 90 PRO A N 1
ATOM 696 C CA . PRO A 1 90 ? 9.322 -0.597 6.377 1.00 95.06 90 PRO A CA 1
ATOM 697 C C . PRO A 1 90 ? 9.264 -1.685 5.304 1.00 95.06 90 PRO A C 1
ATOM 699 O O . PRO A 1 90 ? 8.156 -2.132 5.018 1.00 95.06 90 PRO A O 1
ATOM 702 N N . LEU A 1 91 ? 10.392 -2.101 4.710 1.00 96.25 91 LEU A N 1
ATOM 703 C CA . LEU A 1 91 ? 10.397 -3.267 3.817 1.00 96.25 91 LEU A CA 1
ATOM 704 C C . LEU A 1 91 ? 10.082 -4.539 4.615 1.00 96.25 91 LEU A C 1
ATOM 706 O O . LEU A 1 91 ? 9.149 -5.248 4.260 1.00 96.25 91 LEU A O 1
ATOM 710 N N . GLU A 1 92 ? 10.757 -4.750 5.746 1.00 96.00 92 GLU A N 1
ATOM 711 C CA . GLU A 1 92 ? 10.505 -5.873 6.660 1.00 96.00 92 GLU A CA 1
ATOM 712 C C . GLU A 1 92 ? 9.089 -5.840 7.254 1.00 96.00 92 GLU A C 1
ATOM 714 O O . GLU A 1 92 ? 8.331 -6.811 7.173 1.00 96.00 92 GLU A O 1
ATOM 719 N N . ALA A 1 93 ? 8.682 -4.685 7.788 1.00 96.81 93 ALA A N 1
ATOM 720 C CA . ALA A 1 93 ? 7.377 -4.514 8.420 1.00 96.81 93 ALA A CA 1
ATOM 721 C C . ALA A 1 93 ? 6.221 -4.839 7.461 1.00 96.81 93 ALA A C 1
ATOM 723 O O . ALA A 1 93 ? 5.197 -5.381 7.877 1.00 96.81 93 ALA A O 1
ATOM 724 N N . LEU A 1 94 ? 6.368 -4.508 6.174 1.00 98.06 94 LEU A N 1
ATOM 725 C CA . LEU A 1 94 ? 5.339 -4.721 5.157 1.00 98.06 94 LEU A CA 1
ATOM 726 C C . LEU A 1 94 ? 5.546 -5.982 4.314 1.00 98.06 94 LEU A C 1
ATOM 728 O O . LEU A 1 94 ? 4.788 -6.154 3.363 1.00 98.06 94 LEU A O 1
ATOM 732 N N . ARG A 1 95 ? 6.501 -6.860 4.662 1.00 97.31 95 ARG A N 1
ATOM 733 C CA . ARG A 1 95 ? 6.838 -8.071 3.884 1.00 97.31 95 ARG A CA 1
ATOM 734 C C . ARG A 1 95 ? 7.091 -7.737 2.409 1.00 97.31 95 ARG A C 1
ATOM 736 O O . ARG A 1 95 ? 6.469 -8.298 1.505 1.00 97.31 95 ARG A O 1
ATOM 743 N N . ALA A 1 96 ? 7.921 -6.720 2.206 1.00 97.50 96 ALA A N 1
ATOM 744 C CA . ALA A 1 96 ? 8.215 -6.079 0.933 1.00 97.50 96 ALA A CA 1
ATOM 745 C C . ALA A 1 96 ? 9.722 -6.030 0.639 1.00 97.50 96 ALA A C 1
ATOM 747 O O . ALA A 1 96 ? 10.194 -5.118 -0.033 1.00 97.50 96 ALA A O 1
ATOM 748 N N . GLU A 1 97 ? 10.488 -6.987 1.155 1.00 95.69 97 GLU A N 1
ATOM 749 C CA . GLU A 1 97 ? 11.922 -7.134 0.898 1.00 95.69 97 GLU A CA 1
ATOM 750 C C . GLU A 1 97 ? 12.207 -7.714 -0.497 1.00 95.69 97 GLU A C 1
ATOM 752 O O . GLU A 1 97 ? 13.273 -7.473 -1.057 1.00 95.69 97 GLU A O 1
ATOM 757 N N . SER A 1 98 ? 11.256 -8.467 -1.062 1.00 97.06 98 SER A N 1
ATOM 758 C CA . SER A 1 98 ? 11.334 -9.071 -2.398 1.00 97.06 98 SER A CA 1
ATOM 759 C C . SER A 1 98 ? 9.941 -9.432 -2.934 1.00 97.06 98 SER A C 1
ATOM 761 O O . SER A 1 98 ? 8.947 -9.301 -2.215 1.00 97.06 98 SER A O 1
ATOM 763 N N . GLY A 1 99 ? 9.874 -9.886 -4.186 1.00 97.94 99 GLY A N 1
ATOM 764 C CA . GLY A 1 99 ? 8.657 -10.385 -4.826 1.00 97.94 99 GLY A CA 1
ATOM 765 C C . GLY A 1 99 ? 7.713 -9.283 -5.308 1.00 97.94 99 GLY A C 1
ATOM 766 O O . GLY A 1 99 ? 8.083 -8.112 -5.430 1.00 97.94 99 GLY A O 1
ATOM 767 N N . LEU A 1 100 ? 6.475 -9.661 -5.611 1.00 98.75 100 LEU A N 1
ATOM 768 C CA . LEU A 1 100 ? 5.419 -8.780 -6.090 1.00 98.75 100 LEU A CA 1
ATOM 769 C C . LEU A 1 100 ? 4.551 -8.272 -4.930 1.00 98.75 100 LEU A C 1
ATOM 771 O O . LEU A 1 100 ? 3.763 -9.008 -4.334 1.00 98.75 100 LEU A O 1
ATOM 775 N N . VAL A 1 101 ? 4.638 -6.968 -4.660 1.00 98.81 101 VAL A N 1
ATOM 776 C CA . VAL A 1 101 ? 3.915 -6.297 -3.573 1.00 98.81 101 VAL A CA 1
A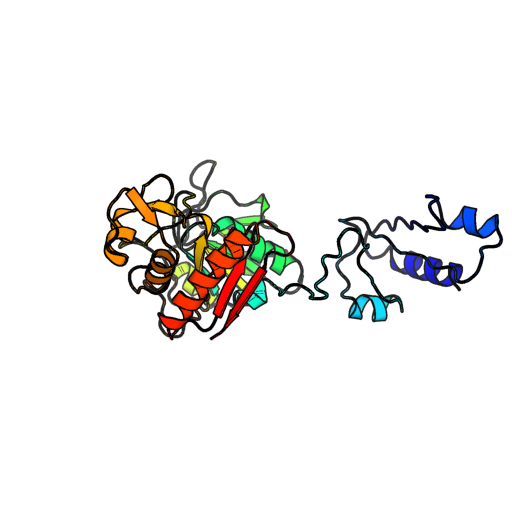TOM 777 C C . VAL A 1 101 ? 2.895 -5.312 -4.131 1.00 98.81 101 VAL A C 1
ATOM 779 O O . VAL A 1 101 ? 3.247 -4.320 -4.775 1.00 98.81 101 VAL A O 1
ATOM 782 N N . ALA A 1 102 ? 1.615 -5.525 -3.829 1.00 98.69 102 ALA A N 1
ATOM 783 C CA . ALA A 1 102 ? 0.531 -4.658 -4.275 1.00 98.69 102 ALA A CA 1
ATOM 784 C C . ALA A 1 102 ? -0.029 -3.778 -3.147 1.00 98.69 102 ALA A C 1
ATOM 786 O O . ALA A 1 102 ? -0.506 -4.268 -2.125 1.00 98.69 102 ALA A O 1
ATOM 787 N N . VAL A 1 103 ? -0.080 -2.461 -3.363 1.00 98.38 103 VAL A N 1
ATOM 788 C CA . VAL A 1 103 ? -0.744 -1.515 -2.451 1.00 98.38 103 VAL A CA 1
ATOM 789 C C . VAL A 1 103 ? -2.165 -1.188 -2.920 1.00 98.38 103 VAL A C 1
ATOM 791 O O . VAL A 1 103 ? -2.391 -0.742 -4.054 1.00 98.38 103 VAL A O 1
ATOM 794 N N . VAL A 1 104 ? -3.131 -1.345 -2.012 1.00 98.19 104 VAL A N 1
ATOM 795 C CA . VAL A 1 104 ? -4.568 -1.094 -2.239 1.00 98.19 104 VAL A CA 1
ATOM 796 C C . VAL A 1 104 ? -5.156 -0.228 -1.119 1.00 98.19 104 VAL A C 1
ATOM 798 O O . VAL A 1 104 ? -4.472 0.142 -0.168 1.00 98.19 104 VAL A O 1
ATOM 801 N N . GLY A 1 105 ? -6.413 0.199 -1.240 1.00 96.94 105 GLY A N 1
ATOM 802 C CA . GLY A 1 105 ? -7.082 0.994 -0.201 1.00 96.94 105 GLY A CA 1
ATOM 803 C C . GLY A 1 105 ? -6.941 2.512 -0.367 1.00 96.94 105 GLY A C 1
ATOM 804 O O . GLY A 1 105 ? -6.992 3.042 -1.475 1.00 96.94 105 GLY A O 1
ATOM 805 N N . ALA A 1 106 ? -6.856 3.275 0.713 1.00 94.81 106 ALA A N 1
ATOM 806 C CA . ALA A 1 106 ? -6.870 4.739 0.712 1.00 94.81 106 ALA A CA 1
ATOM 807 C C . ALA A 1 106 ? -5.992 5.299 1.846 1.00 94.81 106 ALA A C 1
ATOM 809 O O . ALA A 1 106 ? -5.487 4.547 2.665 1.00 94.81 106 ALA A O 1
ATOM 810 N N . GLY A 1 107 ? -5.735 6.610 1.866 1.00 92.88 107 GLY A N 1
ATOM 811 C CA . GLY A 1 107 ? -5.001 7.210 2.989 1.00 92.88 107 GLY A CA 1
ATOM 812 C C . GLY A 1 107 ? -3.476 7.032 2.990 1.00 92.88 107 GLY A C 1
ATOM 813 O O . GLY A 1 107 ? -2.842 7.225 4.022 1.00 92.88 107 GLY A O 1
ATOM 814 N N . GLY A 1 108 ? -2.839 6.709 1.858 1.00 93.75 108 GLY A N 1
ATOM 815 C CA . GLY A 1 108 ? -1.368 6.627 1.834 1.00 93.75 108 GLY A CA 1
ATOM 816 C C . GLY A 1 108 ? -0.710 5.970 0.632 1.00 93.75 108 GLY A C 1
ATOM 817 O O . GLY A 1 108 ? 0.453 6.245 0.388 1.00 93.75 108 GLY A O 1
ATOM 818 N N . LYS A 1 109 ? -1.441 5.186 -0.169 1.00 94.62 109 LYS A N 1
ATOM 819 C CA . LYS A 1 109 ? -0.879 4.312 -1.220 1.00 94.62 109 LYS A CA 1
ATOM 820 C C . LYS A 1 109 ? 0.333 4.825 -1.996 1.00 94.62 109 LYS A C 1
ATOM 822 O O . LYS A 1 109 ? 1.331 4.132 -2.078 1.00 94.62 109 LYS A O 1
ATOM 827 N N . LYS A 1 110 ? 0.244 6.021 -2.592 1.00 92.62 110 LYS A N 1
ATOM 828 C CA . LYS A 1 110 ? 1.352 6.584 -3.385 1.00 92.62 110 LYS A CA 1
ATOM 829 C C . LYS A 1 110 ? 2.571 6.862 -2.511 1.00 92.62 110 LYS A C 1
ATOM 831 O O . LYS A 1 110 ? 3.678 6.513 -2.881 1.00 92.62 110 LYS A O 1
ATOM 836 N N . THR A 1 111 ? 2.343 7.493 -1.362 1.00 93.75 111 THR A N 1
ATOM 837 C CA . THR A 1 111 ? 3.387 7.775 -0.380 1.00 93.75 111 THR A CA 1
ATOM 838 C C . THR A 1 111 ? 4.031 6.479 0.094 1.00 93.75 111 THR A C 1
ATOM 840 O O . THR A 1 111 ? 5.248 6.394 0.063 1.00 93.75 111 THR A O 1
ATOM 843 N N . THR A 1 112 ? 3.235 5.458 0.429 1.00 96.81 112 THR A N 1
ATOM 844 C CA . THR A 1 112 ? 3.741 4.133 0.808 1.00 96.81 112 THR A CA 1
ATOM 845 C C . THR A 1 112 ? 4.602 3.528 -0.297 1.00 96.81 112 THR A C 1
ATOM 847 O O . THR A 1 112 ? 5.747 3.181 -0.046 1.00 96.81 112 THR A O 1
ATOM 850 N N . LEU A 1 113 ? 4.090 3.480 -1.530 1.00 96.44 113 LEU A N 1
ATOM 851 C CA . LEU A 1 113 ? 4.802 2.936 -2.687 1.00 96.44 113 LEU A CA 1
ATOM 852 C C . LEU A 1 113 ? 6.170 3.606 -2.891 1.00 96.44 113 LEU A C 1
ATOM 854 O O . LEU A 1 113 ? 7.180 2.931 -3.042 1.00 96.44 113 LEU A O 1
ATOM 858 N N . TYR A 1 114 ? 6.213 4.941 -2.859 1.00 94.00 114 TYR A N 1
ATOM 859 C CA . TYR A 1 114 ? 7.456 5.687 -3.061 1.00 94.00 114 TYR A CA 1
ATOM 860 C C . TYR A 1 114 ? 8.399 5.600 -1.861 1.00 94.00 114 TYR A C 1
ATOM 862 O O . TYR A 1 114 ? 9.608 5.642 -2.051 1.00 94.00 114 TYR A O 1
ATOM 870 N N . ALA A 1 115 ? 7.872 5.484 -0.640 1.00 95.38 115 ALA A N 1
ATOM 871 C CA . ALA A 1 115 ? 8.684 5.282 0.555 1.00 95.38 115 ALA A CA 1
ATOM 872 C C . ALA A 1 115 ? 9.369 3.909 0.537 1.00 95.38 115 ALA A C 1
ATOM 874 O O . ALA A 1 115 ? 10.549 3.829 0.862 1.00 95.38 115 ALA A O 1
ATOM 875 N N . LEU A 1 116 ? 8.669 2.858 0.094 1.00 97.31 116 LEU A N 1
ATOM 876 C CA . LEU A 1 116 ? 9.260 1.531 -0.092 1.00 97.31 116 LEU A CA 1
ATOM 877 C C . LEU A 1 116 ? 10.308 1.538 -1.205 1.00 97.31 116 LEU A C 1
ATOM 879 O O . LEU A 1 116 ? 11.421 1.081 -0.978 1.00 97.31 116 LEU A O 1
ATOM 883 N N . ALA A 1 117 ? 10.018 2.153 -2.355 1.00 95.44 117 ALA A N 1
ATOM 884 C CA . ALA A 1 117 ? 11.000 2.290 -3.432 1.00 95.44 117 ALA A CA 1
ATOM 885 C C . ALA A 1 117 ? 12.259 3.054 -2.977 1.00 95.44 117 ALA A C 1
ATOM 887 O O . ALA A 1 117 ? 13.381 2.628 -3.236 1.00 95.44 117 ALA A O 1
ATOM 888 N N . ALA A 1 118 ? 12.085 4.160 -2.246 1.00 91.38 118 ALA A N 1
ATOM 889 C CA . ALA A 1 118 ? 13.197 4.937 -1.701 1.00 91.38 118 ALA A CA 1
ATOM 890 C C . ALA A 1 118 ? 13.969 4.186 -0.606 1.00 91.38 118 ALA A C 1
ATOM 892 O O . ALA A 1 118 ? 15.172 4.397 -0.452 1.00 91.38 118 ALA A O 1
ATOM 893 N N . ARG A 1 119 ? 13.296 3.326 0.169 1.00 92.94 119 ARG A N 1
ATOM 894 C CA . ARG A 1 119 ? 13.952 2.462 1.152 1.00 92.94 119 ARG A CA 1
ATOM 895 C C . ARG A 1 119 ? 14.773 1.378 0.459 1.00 92.94 119 ARG A C 1
ATOM 897 O O . ARG A 1 119 ? 15.939 1.227 0.805 1.00 92.94 119 ARG A O 1
ATOM 904 N N . ALA A 1 120 ? 14.205 0.722 -0.551 1.00 91.31 120 ALA A N 1
ATOM 905 C CA . ALA A 1 120 ? 14.886 -0.272 -1.376 1.00 91.31 120 ALA A CA 1
ATOM 906 C C . ALA A 1 120 ? 16.138 0.305 -2.051 1.00 91.31 120 ALA A C 1
ATOM 908 O O . ALA A 1 120 ? 17.186 -0.323 -2.033 1.00 91.31 120 ALA A O 1
ATOM 909 N N . ALA A 1 121 ? 16.076 1.559 -2.516 1.00 88.75 121 ALA A N 1
ATOM 910 C CA . ALA A 1 121 ? 17.213 2.278 -3.100 1.00 88.75 121 ALA A CA 1
ATOM 911 C C . ALA A 1 121 ? 18.444 2.400 -2.175 1.00 88.75 121 ALA A C 1
ATOM 913 O O . ALA A 1 121 ? 19.539 2.725 -2.640 1.00 88.75 121 ALA A O 1
ATOM 914 N N . ARG A 1 122 ? 18.278 2.209 -0.855 1.00 86.00 122 ARG A N 1
ATOM 915 C CA . ARG A 1 122 ? 19.400 2.236 0.098 1.00 86.0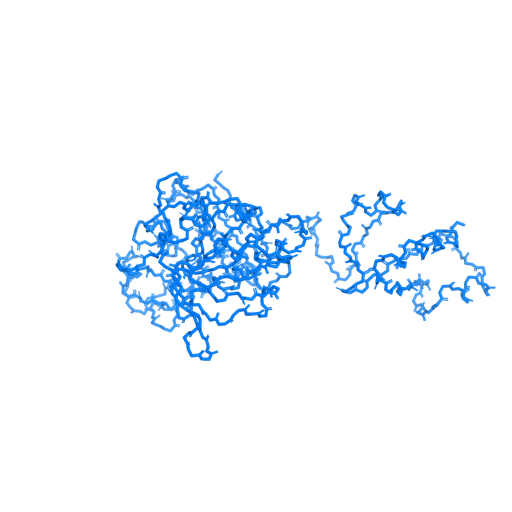0 122 ARG A CA 1
ATOM 916 C C . ARG A 1 122 ? 20.303 1.012 -0.055 1.00 86.00 122 ARG A C 1
ATOM 918 O O . ARG A 1 122 ? 21.492 1.120 0.243 1.00 86.00 122 ARG A O 1
ATOM 925 N N . ASP A 1 123 ? 19.764 -0.102 -0.542 1.00 85.19 123 ASP A N 1
ATOM 926 C CA . ASP A 1 123 ? 20.532 -1.274 -0.939 1.00 85.19 123 ASP A CA 1
ATOM 927 C C . ASP A 1 123 ? 20.761 -1.245 -2.454 1.00 85.19 123 ASP A C 1
ATOM 929 O O . ASP A 1 123 ? 19.849 -1.429 -3.255 1.00 85.19 123 ASP A O 1
ATOM 933 N N . ARG A 1 124 ? 22.013 -1.022 -2.864 1.00 81.31 124 ARG A N 1
ATOM 934 C CA . ARG A 1 124 ? 22.378 -0.956 -4.288 1.00 81.31 124 ARG A CA 1
ATOM 935 C C . ARG A 1 124 ? 22.308 -2.305 -5.001 1.00 81.31 124 ARG A C 1
ATOM 937 O O . ARG A 1 124 ? 22.391 -2.322 -6.226 1.00 81.31 124 ARG A O 1
ATOM 944 N N . SER A 1 125 ? 22.237 -3.406 -4.258 1.00 88.00 125 SER A N 1
ATOM 945 C CA . SER A 1 125 ? 22.091 -4.744 -4.825 1.00 88.00 125 SER A CA 1
ATOM 946 C C . SER A 1 125 ? 20.634 -5.110 -5.102 1.00 88.00 125 SER A C 1
ATOM 948 O O . SER A 1 125 ? 20.394 -5.997 -5.915 1.00 88.00 125 SER A O 1
ATOM 950 N N . LEU A 1 126 ? 19.677 -4.399 -4.495 1.00 91.81 126 LEU A N 1
ATOM 951 C CA . LEU A 1 126 ? 18.255 -4.686 -4.624 1.00 91.81 126 LEU A CA 1
ATOM 952 C C . LEU A 1 126 ? 17.654 -4.009 -5.865 1.00 91.81 126 LEU A C 1
ATOM 954 O O . LEU A 1 126 ? 17.550 -2.780 -5.952 1.00 91.81 126 LEU A O 1
ATOM 958 N N . ARG A 1 127 ? 17.200 -4.815 -6.825 1.00 97.69 127 ARG A N 1
ATOM 959 C CA . ARG A 1 127 ? 16.589 -4.343 -8.074 1.00 97.69 127 ARG A CA 1
ATOM 960 C C . ARG A 1 127 ? 15.093 -4.107 -7.885 1.00 97.69 127 ARG A C 1
ATOM 962 O O . ARG A 1 127 ? 14.278 -4.995 -8.119 1.00 97.69 127 ARG A O 1
ATOM 969 N N . ALA A 1 128 ? 14.731 -2.907 -7.431 1.00 98.12 128 ALA A N 1
ATOM 970 C CA . ALA A 1 128 ? 13.342 -2.543 -7.146 1.00 98.12 128 ALA A CA 1
ATOM 971 C C . ALA A 1 128 ? 12.647 -1.803 -8.306 1.00 98.12 128 ALA A C 1
ATOM 973 O O . ALA A 1 128 ? 13.060 -0.713 -8.708 1.00 98.12 128 ALA A O 1
ATOM 974 N N . ALA A 1 129 ? 11.537 -2.340 -8.804 1.00 98.50 129 ALA A N 1
ATOM 975 C CA . ALA A 1 129 ? 10.713 -1.723 -9.838 1.00 98.50 129 ALA A CA 1
ATOM 976 C C . ALA A 1 129 ? 9.401 -1.157 -9.273 1.00 98.50 129 ALA A C 1
ATOM 978 O O . ALA A 1 129 ? 8.813 -1.706 -8.344 1.00 98.50 129 ALA A O 1
ATOM 979 N N . VAL A 1 130 ? 8.910 -0.062 -9.859 1.00 98.69 130 VAL A N 1
ATOM 980 C CA . VAL A 1 130 ? 7.622 0.558 -9.518 1.00 98.69 130 VAL A CA 1
ATOM 981 C C . VAL A 1 130 ? 6.714 0.586 -10.743 1.00 98.69 130 VAL A C 1
ATOM 983 O O . VAL A 1 130 ? 7.076 1.126 -11.789 1.00 98.69 130 VAL A O 1
ATOM 986 N N . THR A 1 131 ? 5.495 0.071 -10.600 1.00 98.50 131 THR A N 1
ATOM 987 C CA . THR A 1 131 ? 4.470 0.142 -11.646 1.00 98.50 131 THR A CA 1
ATOM 988 C C . THR A 1 131 ? 3.052 0.230 -11.060 1.00 98.50 131 THR A C 1
ATOM 990 O O . THR A 1 131 ? 2.845 0.466 -9.864 1.00 98.50 131 THR A O 1
ATOM 993 N N . ALA A 1 132 ? 2.036 0.128 -11.910 1.00 98.12 132 ALA A N 1
ATOM 994 C CA . ALA A 1 132 ? 0.637 0.135 -11.520 1.00 98.12 132 ALA A CA 1
ATOM 995 C C . ALA A 1 132 ? -0.208 -0.672 -12.511 1.00 98.12 132 ALA A C 1
ATOM 997 O O . ALA A 1 132 ? 0.073 -0.659 -13.704 1.00 98.12 132 ALA A O 1
ATOM 998 N N . THR A 1 133 ? -1.296 -1.277 -12.032 1.00 98.19 133 THR A N 1
ATOM 999 C CA . THR A 1 133 ? -2.352 -1.879 -12.878 1.00 98.19 133 THR A CA 1
ATOM 1000 C C . THR A 1 133 ? -3.536 -0.935 -13.105 1.00 98.19 133 THR A C 1
ATOM 1002 O O . THR A 1 133 ? -4.554 -1.248 -13.717 1.00 98.19 133 THR A O 1
ATOM 1005 N N . VAL A 1 134 ? -3.425 0.275 -12.562 1.00 96.06 134 VAL A N 1
ATOM 1006 C CA . VAL A 1 134 ? -4.399 1.351 -12.698 1.00 96.06 134 VAL A CA 1
ATOM 1007 C C . VAL A 1 134 ? -3.669 2.653 -12.976 1.00 96.06 134 VAL A C 1
ATOM 1009 O O . VAL A 1 134 ? -2.481 2.790 -12.698 1.00 96.06 134 VAL A O 1
ATOM 1012 N N . ARG A 1 135 ? -4.408 3.676 -13.408 1.00 95.50 135 ARG A N 1
ATOM 1013 C CA . ARG A 1 135 ? -3.845 5.020 -13.587 1.00 95.50 135 ARG A CA 1
ATOM 1014 C C . ARG A 1 135 ? -3.091 5.499 -12.340 1.00 95.50 135 ARG A C 1
ATOM 1016 O O . ARG A 1 135 ? -3.619 5.506 -11.211 1.00 95.50 135 ARG A O 1
ATOM 1023 N N . ILE A 1 136 ? -1.867 5.967 -12.543 1.00 95.12 136 ILE A N 1
ATOM 1024 C CA . ILE A 1 136 ? -0.979 6.481 -11.499 1.00 95.12 136 ILE A CA 1
ATOM 1025 C C . ILE A 1 136 ? -0.474 7.878 -11.891 1.00 95.12 136 ILE A C 1
ATOM 1027 O O . ILE A 1 136 ? -0.199 8.112 -13.059 1.00 95.12 136 ILE A O 1
ATOM 1031 N N . PRO A 1 137 ? -0.403 8.849 -10.961 1.00 93.81 137 PRO A N 1
ATOM 1032 C CA . PRO A 1 137 ? 0.192 10.151 -11.266 1.00 93.81 137 PRO A CA 1
ATOM 1033 C C . PRO A 1 137 ? 1.661 10.031 -11.663 1.00 93.81 137 PRO A C 1
ATOM 1035 O O . PRO A 1 137 ? 2.311 9.080 -11.232 1.00 93.81 137 PRO A O 1
ATOM 1038 N N . ILE A 1 138 ? 2.185 11.029 -12.380 1.00 94.88 138 ILE A N 1
ATOM 1039 C CA . ILE A 1 138 ? 3.620 11.111 -12.696 1.00 94.88 138 ILE A CA 1
ATOM 1040 C C . ILE A 1 138 ? 4.460 10.943 -11.424 1.00 94.88 138 ILE A C 1
ATOM 1042 O O . ILE A 1 138 ? 4.222 11.603 -10.405 1.00 94.88 138 ILE A O 1
ATOM 1046 N N . PHE A 1 139 ? 5.442 10.045 -11.493 1.00 95.00 139 PHE A N 1
ATOM 1047 C CA . PHE A 1 139 ? 6.293 9.667 -10.367 1.00 95.00 139 PHE A CA 1
ATOM 1048 C C . PHE A 1 139 ? 7.785 9.665 -10.706 1.00 95.00 139 PHE A C 1
ATOM 1050 O O . PHE A 1 139 ? 8.578 9.158 -9.926 1.00 95.00 139 PHE A O 1
ATOM 1057 N N . ASP A 1 140 ? 8.180 10.314 -11.800 1.00 93.44 140 ASP A N 1
ATOM 1058 C CA . ASP A 1 140 ? 9.561 10.391 -12.296 1.00 93.44 140 ASP A CA 1
ATOM 1059 C C . ASP A 1 140 ? 10.556 10.865 -11.233 1.00 93.44 140 ASP A C 1
ATOM 1061 O O . ASP A 1 140 ? 11.696 10.435 -11.210 1.00 93.44 140 ASP A O 1
ATOM 1065 N N . ARG A 1 141 ? 10.118 11.726 -10.306 1.00 92.12 141 ARG A N 1
ATOM 1066 C CA . ARG A 1 141 ? 10.946 12.225 -9.193 1.00 92.12 141 ARG A CA 1
ATOM 1067 C C . ARG A 1 141 ? 11.088 11.246 -8.018 1.00 92.12 141 ARG A C 1
ATOM 1069 O O . ARG A 1 141 ? 11.627 11.625 -6.983 1.00 92.12 141 ARG A O 1
ATOM 1076 N N . ARG A 1 142 ? 10.488 10.060 -8.101 1.00 92.50 142 ARG A N 1
ATOM 1077 C CA . ARG A 1 142 ? 10.429 9.051 -7.026 1.00 92.50 142 ARG A CA 1
ATOM 1078 C C . ARG A 1 142 ? 11.254 7.807 -7.342 1.00 92.50 142 ARG A C 1
ATOM 1080 O O . 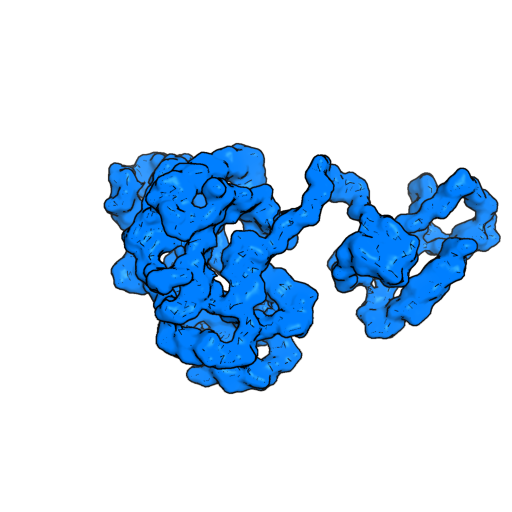ARG A 1 142 ? 11.348 6.932 -6.492 1.00 92.50 142 ARG A O 1
ATOM 1087 N N . VAL A 1 143 ? 11.802 7.743 -8.548 1.00 93.31 143 VAL A N 1
ATOM 1088 C CA . VAL A 1 143 ? 12.604 6.650 -9.095 1.00 93.31 143 VAL A CA 1
ATOM 1089 C C . VAL A 1 143 ? 13.767 7.255 -9.879 1.00 93.31 143 VAL A C 1
ATOM 1091 O O . VAL A 1 143 ? 13.733 8.440 -10.205 1.00 93.31 143 VAL A O 1
ATOM 1094 N N . GLU A 1 144 ? 14.780 6.458 -10.199 1.00 94.50 144 GLU A N 1
ATOM 1095 C CA . GLU A 1 144 ? 15.930 6.906 -10.996 1.00 94.50 144 GLU A CA 1
ATOM 1096 C C . GLU A 1 144 ? 15.520 7.285 -12.425 1.00 94.50 144 GLU A C 1
ATOM 1098 O O . GLU A 1 144 ? 16.026 8.242 -13.016 1.00 94.50 144 GLU A O 1
ATOM 1103 N N . ARG A 1 145 ? 14.568 6.537 -12.991 1.00 94.94 145 ARG A N 1
ATOM 1104 C CA . ARG A 1 145 ? 13.976 6.802 -14.304 1.00 94.94 145 ARG A CA 1
ATOM 1105 C C . ARG A 1 145 ? 12.632 6.102 -14.433 1.00 94.94 145 ARG A C 1
ATOM 1107 O O . ARG A 1 145 ? 12.432 5.046 -13.843 1.00 94.94 145 ARG A O 1
ATOM 1114 N N . VAL A 1 146 ? 11.742 6.661 -15.248 1.00 98.00 146 VAL A N 1
ATOM 1115 C CA . VAL A 1 146 ? 10.549 5.965 -15.744 1.00 98.00 146 VAL A CA 1
ATOM 1116 C C . VAL A 1 146 ? 10.758 5.606 -17.212 1.00 98.00 146 VAL A C 1
ATOM 1118 O O . VAL A 1 146 ? 11.144 6.462 -18.009 1.00 98.00 146 VAL A O 1
ATOM 1121 N N . VAL A 1 147 ? 10.509 4.349 -17.563 1.00 98.44 147 VAL A N 1
ATOM 1122 C CA . VAL A 1 147 ? 10.513 3.844 -18.936 1.00 98.44 147 VAL A CA 1
ATOM 1123 C C . VAL A 1 147 ? 9.072 3.594 -19.365 1.00 98.44 147 VAL A C 1
ATOM 1125 O O . VAL A 1 147 ? 8.330 2.878 -18.692 1.00 98.44 147 VAL A O 1
ATOM 1128 N N . ILE A 1 148 ? 8.687 4.211 -20.482 1.00 98.50 148 ILE A N 1
ATOM 1129 C CA . ILE A 1 148 ? 7.391 3.999 -21.130 1.00 98.50 148 ILE A CA 1
ATOM 1130 C C . ILE A 1 148 ? 7.593 2.920 -22.200 1.00 98.50 148 ILE A C 1
ATOM 1132 O O . ILE A 1 148 ? 8.389 3.135 -23.115 1.00 98.50 148 ILE A O 1
ATOM 1136 N N . THR A 1 149 ? 6.962 1.757 -22.049 1.00 98.38 149 THR A N 1
ATOM 1137 C CA . THR A 1 149 ? 7.221 0.570 -22.880 1.00 98.38 149 THR A CA 1
ATOM 1138 C C . THR A 1 149 ? 6.067 -0.426 -22.806 1.00 98.38 149 THR A C 1
ATOM 1140 O O . THR A 1 149 ? 5.490 -0.608 -21.744 1.00 98.38 149 THR A O 1
ATOM 1143 N N . ASP A 1 150 ? 5.787 -1.135 -23.897 1.00 97.19 150 ASP A N 1
ATOM 1144 C CA . ASP A 1 150 ? 4.879 -2.293 -23.875 1.00 97.19 150 ASP A CA 1
ATOM 1145 C C . ASP A 1 150 ? 5.593 -3.593 -23.457 1.00 97.19 150 ASP A C 1
ATOM 1147 O O . ASP A 1 150 ? 4.947 -4.591 -23.159 1.00 97.19 150 ASP A O 1
ATOM 1151 N N . ASP A 1 151 ? 6.929 -3.573 -23.403 1.00 97.50 151 ASP A N 1
ATOM 1152 C CA . ASP A 1 151 ? 7.776 -4.672 -22.933 1.00 97.50 151 ASP A CA 1
ATOM 1153 C C . ASP A 1 151 ? 8.526 -4.232 -21.662 1.00 97.50 151 ASP A C 1
ATOM 1155 O O . ASP A 1 151 ? 9.633 -3.673 -21.743 1.00 97.50 151 ASP A O 1
ATOM 1159 N N . PRO A 1 152 ? 7.904 -4.370 -20.475 1.00 98.12 152 PRO A N 1
ATOM 1160 C CA . PRO A 1 152 ? 8.542 -4.002 -19.220 1.00 98.12 152 PRO A CA 1
ATOM 1161 C C . PRO A 1 152 ? 9.705 -4.928 -18.859 1.00 98.12 152 PRO A C 1
ATOM 1163 O O . PRO A 1 152 ? 10.676 -4.443 -18.282 1.00 98.12 152 PRO A O 1
ATOM 1166 N N . ALA A 1 153 ? 9.658 -6.214 -19.218 1.00 97.75 153 ALA A N 1
ATOM 1167 C CA . ALA A 1 153 ? 10.705 -7.176 -18.875 1.00 97.75 153 ALA A CA 1
ATOM 1168 C C . ALA A 1 153 ? 12.042 -6.780 -19.513 1.00 97.75 153 ALA A C 1
ATOM 1170 O O . ALA A 1 153 ? 13.026 -6.560 -18.805 1.00 97.75 153 ALA A O 1
ATOM 1171 N N . ALA A 1 154 ? 12.052 -6.520 -20.824 1.00 97.44 154 ALA A N 1
ATOM 1172 C CA . ALA A 1 154 ? 13.259 -6.069 -21.516 1.00 97.44 154 ALA A CA 1
ATOM 1173 C C . ALA A 1 154 ? 13.746 -4.682 -21.054 1.00 97.44 154 ALA A C 1
ATOM 1175 O O . ALA A 1 154 ? 14.909 -4.318 -21.265 1.00 97.44 154 ALA A O 1
ATOM 1176 N N . ALA A 1 155 ? 12.870 -3.850 -20.479 1.00 97.94 155 ALA A N 1
ATOM 1177 C CA . ALA A 1 155 ? 13.273 -2.582 -19.875 1.00 97.94 155 ALA A CA 1
ATOM 1178 C C . ALA A 1 155 ? 13.970 -2.786 -18.523 1.00 97.94 155 ALA A C 1
ATOM 1180 O O . ALA A 1 155 ? 14.969 -2.114 -18.265 1.00 97.94 155 ALA A O 1
ATOM 1181 N N . LEU A 1 156 ? 13.480 -3.716 -17.698 1.00 97.75 156 LEU A N 1
ATOM 1182 C CA . LEU A 1 156 ? 14.097 -4.075 -16.421 1.00 97.75 156 LEU A CA 1
ATOM 1183 C C . LEU A 1 156 ? 15.444 -4.784 -16.616 1.00 97.75 156 LEU A C 1
ATOM 1185 O O . LEU A 1 156 ? 16.416 -4.423 -15.963 1.00 97.75 156 LEU A O 1
ATOM 1189 N N . GLU A 1 157 ? 15.549 -5.712 -17.570 1.00 96.81 157 GLU A N 1
ATOM 1190 C CA . GLU A 1 157 ? 16.806 -6.416 -17.881 1.00 96.81 157 GLU A CA 1
ATOM 1191 C C . GLU A 1 157 ? 17.937 -5.474 -18.323 1.00 96.81 157 GLU A C 1
ATOM 1193 O O . GLU A 1 157 ? 19.112 -5.727 -18.062 1.00 96.81 157 GLU A O 1
ATOM 1198 N N . ARG A 1 158 ? 17.589 -4.368 -18.992 1.00 96.62 158 ARG A N 1
ATOM 1199 C CA . ARG A 1 158 ? 18.544 -3.346 -19.451 1.00 96.62 158 ARG A CA 1
ATOM 1200 C C . ARG A 1 158 ? 18.773 -2.225 -18.436 1.00 96.62 158 ARG A C 1
ATOM 1202 O O . ARG A 1 158 ? 19.504 -1.282 -18.739 1.00 96.62 158 ARG A O 1
ATOM 1209 N N . ALA A 1 159 ? 18.125 -2.267 -17.274 1.00 95.44 159 ALA A N 1
ATOM 1210 C CA . ALA A 1 159 ? 18.239 -1.214 -16.279 1.00 95.44 159 ALA A CA 1
ATOM 1211 C C . ALA A 1 159 ? 19.608 -1.251 -15.584 1.00 95.44 159 ALA A C 1
ATOM 1213 O O . ALA A 1 159 ? 20.017 -2.255 -15.008 1.00 95.44 159 ALA A O 1
ATOM 1214 N N . GLU A 1 160 ? 20.304 -0.115 -15.598 1.00 92.75 160 GLU A N 1
ATOM 1215 C CA . GLU A 1 160 ? 21.603 0.053 -14.929 1.00 92.75 160 GLU A CA 1
ATOM 1216 C C . GLU A 1 160 ? 21.475 0.704 -13.540 1.00 92.75 160 GLU A C 1
ATOM 1218 O O . GLU A 1 160 ? 22.432 0.721 -12.767 1.00 92.75 160 GLU A O 1
ATOM 1223 N N . SER A 1 161 ? 20.305 1.265 -13.219 1.00 92.19 161 SER A N 1
ATOM 1224 C CA . SER A 1 161 ? 20.038 1.952 -11.956 1.00 92.19 161 SER A CA 1
ATOM 1225 C C . SER A 1 161 ? 18.634 1.662 -11.434 1.00 92.19 161 SER A C 1
ATOM 1227 O O . SER A 1 161 ? 17.693 1.444 -12.199 1.00 92.19 161 SER A O 1
ATOM 1229 N N . TRP A 1 162 ? 18.514 1.679 -10.107 1.00 95.00 162 TRP A N 1
ATOM 1230 C CA . TRP A 1 162 ? 17.323 1.282 -9.367 1.00 95.00 162 TRP A CA 1
ATOM 1231 C C . TRP A 1 162 ? 17.062 2.280 -8.225 1.00 95.00 162 TRP A C 1
ATOM 1233 O O . TRP A 1 162 ? 18.020 2.826 -7.676 1.00 95.00 162 TRP A O 1
ATOM 1243 N N . PRO A 1 163 ? 15.798 2.522 -7.840 1.00 96.81 163 PRO A N 1
ATOM 1244 C CA . PRO A 1 163 ? 14.594 1.907 -8.382 1.00 96.81 163 PRO A CA 1
ATOM 1245 C C . PRO A 1 163 ? 14.215 2.474 -9.753 1.00 96.81 163 PRO A C 1
ATOM 1247 O O . PRO A 1 163 ? 14.445 3.652 -10.031 1.00 96.81 163 PRO A O 1
ATOM 1250 N N . ILE A 1 164 ? 13.595 1.649 -10.593 1.00 97.81 164 ILE A N 1
ATOM 1251 C CA . ILE A 1 164 ? 13.122 2.028 -11.933 1.00 97.81 164 ILE A CA 1
ATOM 1252 C C . ILE A 1 164 ? 11.593 1.991 -11.996 1.00 97.81 164 ILE A C 1
ATOM 1254 O O . ILE A 1 164 ? 10.945 1.132 -11.406 1.00 97.81 164 ILE A O 1
ATOM 1258 N N . GLY A 1 165 ? 10.990 2.939 -12.703 1.00 98.44 165 GLY A N 1
ATOM 1259 C CA . GLY A 1 165 ? 9.571 2.912 -13.038 1.00 98.44 165 GLY A CA 1
ATOM 1260 C C . GLY A 1 165 ? 9.334 2.309 -14.417 1.00 98.44 165 GLY A C 1
ATOM 1261 O O . GLY A 1 165 ? 10.014 2.698 -15.362 1.00 98.44 165 GLY A O 1
ATOM 1262 N N . VAL A 1 166 ? 8.338 1.439 -14.565 1.00 98.69 166 VAL A N 1
ATOM 1263 C CA . VAL A 1 166 ? 7.889 0.939 -15.878 1.00 98.69 166 VAL A CA 1
ATOM 1264 C C . VAL A 1 166 ? 6.386 1.127 -16.032 1.00 98.69 166 VAL A C 1
ATOM 1266 O O . VAL A 1 166 ? 5.621 0.820 -15.117 1.00 98.69 166 VAL A O 1
ATOM 1269 N N . VAL A 1 167 ? 5.950 1.651 -17.175 1.00 98.62 167 VAL A N 1
ATOM 1270 C CA . VAL A 1 167 ? 4.537 1.931 -17.491 1.00 98.62 167 VAL A CA 1
ATOM 1271 C C . VAL A 1 167 ? 4.291 1.774 -18.999 1.00 98.62 167 VAL A C 1
ATOM 1273 O O . VAL A 1 167 ? 5.212 2.048 -19.763 1.00 98.62 167 VAL A O 1
ATOM 1276 N N . PRO A 1 168 ? 3.080 1.399 -19.450 1.00 98.25 168 PRO A N 1
ATOM 1277 C CA . PRO A 1 168 ? 2.807 1.204 -20.877 1.00 98.25 168 PRO A CA 1
ATOM 1278 C C . PRO A 1 168 ? 2.742 2.523 -21.644 1.00 98.25 168 PRO A C 1
ATOM 1280 O O . PRO A 1 168 ? 3.290 2.674 -22.729 1.00 98.25 168 PRO A O 1
ATOM 1283 N N . GLU A 1 169 ? 2.093 3.525 -21.052 1.00 98.06 169 GLU A N 1
ATOM 1284 C CA . GLU A 1 169 ? 1.761 4.762 -21.748 1.00 98.06 169 GLU A CA 1
ATOM 1285 C C . GLU A 1 169 ? 1.655 5.933 -20.767 1.00 98.06 169 GLU A C 1
ATOM 1287 O O . GLU A 1 169 ? 1.286 5.779 -19.595 1.00 98.06 169 GLU A O 1
ATOM 1292 N N . ARG A 1 170 ? 1.933 7.139 -21.266 1.00 97.56 170 ARG A N 1
ATOM 1293 C CA . ARG A 1 170 ? 1.622 8.397 -20.585 1.00 97.56 170 ARG A CA 1
ATOM 1294 C C . ARG A 1 170 ? 0.319 8.997 -21.110 1.00 97.56 170 ARG A C 1
ATOM 1296 O O . ARG A 1 170 ? 0.223 9.357 -22.276 1.00 97.56 170 ARG A O 1
ATOM 1303 N N . GLU A 1 171 ? -0.644 9.195 -20.214 1.00 94.25 171 GLU A N 1
ATOM 1304 C CA . GLU A 1 171 ? -1.929 9.832 -20.512 1.00 94.25 171 GLU A CA 1
ATOM 1305 C C . GLU A 1 171 ? -1.864 11.314 -20.108 1.00 94.25 171 GLU A C 1
ATOM 1307 O O . GLU A 1 171 ? -2.033 11.674 -18.940 1.00 94.25 171 GLU A O 1
ATOM 1312 N N . GLY A 1 172 ? -1.602 12.189 -21.080 1.00 92.62 172 GLY A N 1
ATOM 1313 C CA . GLY A 1 172 ? -1.505 13.632 -20.849 1.00 92.62 172 GLY A CA 1
ATOM 1314 C C . GLY A 1 172 ? -0.302 14.041 -19.989 1.00 92.62 172 GLY A C 1
ATOM 1315 O O . GLY A 1 172 ? 0.749 13.399 -19.978 1.00 92.62 172 GLY A O 1
ATOM 1316 N N . GLU A 1 173 ? -0.426 15.159 -19.273 1.00 89.94 173 GLU A N 1
ATOM 1317 C CA . GLU A 1 173 ? 0.703 15.721 -18.522 1.00 89.94 173 GLU A CA 1
ATOM 1318 C C . GLU A 1 173 ? 0.835 15.165 -17.098 1.00 89.94 173 GLU A C 1
ATOM 1320 O O . GLU A 1 173 ? 1.944 15.173 -16.562 1.00 89.94 173 GLU A O 1
ATOM 1325 N N . ASP A 1 174 ? -0.248 14.665 -16.490 1.00 93.06 174 ASP A N 1
ATOM 1326 C CA . ASP A 1 174 ? -0.316 14.382 -15.051 1.00 93.06 174 ASP A CA 1
ATOM 1327 C C . ASP A 1 174 ? -0.351 12.888 -14.683 1.00 93.06 174 ASP A C 1
ATOM 1329 O O . ASP A 1 174 ? -0.245 12.564 -13.489 1.00 93.06 174 ASP A O 1
ATOM 1333 N N . ARG A 1 175 ? -0.471 11.969 -15.654 1.00 95.44 175 ARG A N 1
ATOM 1334 C CA . ARG A 1 175 ? -0.706 10.538 -15.391 1.00 95.44 175 ARG A CA 1
ATOM 1335 C C . ARG A 1 175 ? 0.002 9.584 -16.344 1.00 95.44 175 ARG A C 1
ATOM 1337 O O . ARG A 1 175 ? 0.217 9.866 -17.516 1.00 95.44 175 ARG A O 1
ATOM 1344 N N . TYR A 1 176 ? 0.252 8.394 -15.815 1.00 97.50 176 TYR A N 1
ATOM 1345 C CA . TYR A 1 176 ? 0.546 7.184 -16.563 1.00 97.50 176 TYR A CA 1
ATOM 1346 C C . TYR A 1 176 ? -0.652 6.236 -16.538 1.00 97.50 176 TYR A C 1
ATOM 1348 O O . TYR A 1 176 ? -1.402 6.171 -15.550 1.00 97.50 176 TYR A O 1
ATOM 1356 N N . VAL A 1 177 ? -0.808 5.494 -17.629 1.00 97.56 177 VAL A N 1
ATOM 1357 C CA . VAL A 1 177 ? -1.678 4.320 -17.709 1.00 97.56 177 VAL A CA 1
ATOM 1358 C C . VAL A 1 177 ? -1.038 3.191 -16.889 1.00 97.56 177 VAL A C 1
ATOM 1360 O O . VAL A 1 177 ? 0.172 3.187 -16.671 1.00 97.56 177 VAL A O 1
ATOM 1363 N N . GLY A 1 178 ? -1.855 2.287 -16.352 1.00 97.62 178 GLY A N 1
ATOM 1364 C CA . GLY A 1 178 ? -1.362 1.077 -15.692 1.00 97.62 178 GLY A CA 1
ATOM 1365 C C . GLY A 1 178 ? -1.438 -0.113 -16.641 1.00 97.62 178 GLY A C 1
ATOM 1366 O O . GLY A 1 178 ? -2.314 -0.129 -17.504 1.00 97.62 178 GLY A O 1
ATOM 1367 N N . TYR A 1 179 ? -0.550 -1.088 -16.476 1.00 98.50 179 TYR A N 1
ATOM 1368 C CA . TYR A 1 179 ? -0.602 -2.337 -17.233 1.00 98.50 179 TYR A CA 1
ATOM 1369 C C . TYR A 1 179 ? -1.867 -3.141 -16.917 1.00 98.50 179 TYR A C 1
ATOM 1371 O O . TYR A 1 179 ? -2.483 -2.983 -15.861 1.00 98.50 179 TYR A O 1
ATOM 1379 N N . GLU A 1 180 ? -2.237 -4.053 -17.810 1.00 98.06 180 GLU A N 1
ATOM 1380 C CA . GLU A 1 180 ? -3.160 -5.122 -17.437 1.00 98.06 180 GLU A CA 1
ATOM 1381 C C . GLU A 1 180 ? -2.507 -6.020 -16.369 1.00 98.06 180 GLU A C 1
ATOM 1383 O O . GLU A 1 180 ? -1.293 -6.234 -16.432 1.00 98.06 180 GLU A O 1
ATOM 1388 N N . PRO A 1 181 ? -3.265 -6.564 -15.395 1.00 98.31 181 PRO A N 1
ATOM 1389 C CA . PRO A 1 181 ? -2.698 -7.417 -14.348 1.00 98.31 181 PRO A CA 1
ATOM 1390 C C . PRO A 1 181 ? -1.852 -8.582 -14.880 1.00 98.31 181 PRO A C 1
ATOM 1392 O O . PRO A 1 181 ? -0.786 -8.833 -14.334 1.00 98.31 181 PRO A O 1
ATOM 1395 N N . ALA A 1 182 ? -2.257 -9.198 -15.997 1.00 98.25 182 ALA A N 1
ATOM 1396 C CA . ALA A 1 182 ? -1.527 -10.304 -16.620 1.00 98.25 182 ALA A CA 1
ATOM 1397 C C . ALA A 1 182 ? -0.108 -9.921 -17.083 1.00 98.25 182 ALA A C 1
ATOM 1399 O O . ALA A 1 182 ? 0.813 -10.713 -16.950 1.00 98.25 182 ALA A O 1
ATOM 1400 N N . VAL A 1 183 ? 0.105 -8.686 -17.552 1.00 98.50 183 VAL A N 1
ATOM 1401 C CA . VAL A 1 183 ? 1.453 -8.213 -17.925 1.00 98.50 183 VAL A CA 1
ATOM 1402 C C . VAL A 1 183 ? 2.344 -8.075 -16.687 1.00 98.50 183 VAL A C 1
ATOM 1404 O O . VAL A 1 183 ? 3.553 -8.278 -16.754 1.00 98.50 183 VAL A O 1
ATOM 1407 N N . VAL A 1 184 ? 1.754 -7.724 -15.541 1.00 98.50 184 VAL A N 1
ATOM 1408 C CA . VAL A 1 184 ? 2.472 -7.663 -14.262 1.00 98.50 184 VAL A CA 1
ATOM 1409 C C . VAL A 1 184 ? 2.769 -9.069 -13.734 1.00 98.50 184 VAL A C 1
ATOM 1411 O O . VAL A 1 184 ? 3.849 -9.265 -13.184 1.00 98.50 184 VAL A O 1
ATOM 1414 N N . ASP A 1 185 ? 1.860 -10.028 -13.936 1.00 98.50 185 ASP A N 1
ATOM 1415 C CA . ASP A 1 185 ? 2.096 -11.448 -13.635 1.00 98.50 185 ASP A CA 1
ATOM 1416 C C . ASP A 1 185 ? 3.280 -11.990 -14.453 1.00 98.50 185 ASP A C 1
ATOM 1418 O O . ASP A 1 185 ? 4.222 -12.548 -13.889 1.00 98.50 185 ASP A O 1
ATOM 1422 N N . ASP A 1 186 ? 3.283 -11.747 -15.768 1.00 98.12 186 ASP A N 1
ATOM 1423 C CA . ASP A 1 186 ? 4.376 -12.149 -16.660 1.00 98.12 186 ASP A CA 1
ATOM 1424 C C . ASP A 1 186 ? 5.709 -11.509 -16.245 1.00 98.12 186 ASP A C 1
ATOM 1426 O O . ASP A 1 186 ? 6.744 -12.171 -16.243 1.00 98.12 186 ASP A O 1
ATOM 1430 N N . LEU A 1 187 ? 5.691 -10.232 -15.843 1.00 97.81 187 LEU A N 1
ATOM 1431 C CA . LEU A 1 187 ? 6.876 -9.522 -15.362 1.00 97.81 187 LEU A CA 1
ATOM 1432 C C . LEU A 1 187 ? 7.417 -10.107 -14.051 1.00 97.81 187 LEU A C 1
ATOM 1434 O O . LEU A 1 187 ? 8.629 -10.257 -13.908 1.00 97.81 187 LEU A O 1
ATOM 1438 N N . ALA A 1 188 ? 6.535 -10.432 -13.103 1.00 97.31 188 ALA A N 1
ATOM 1439 C CA . ALA A 1 188 ? 6.906 -11.024 -11.819 1.00 97.31 188 ALA A CA 1
ATOM 1440 C C . ALA A 1 188 ? 7.442 -12.457 -11.956 1.00 97.31 188 ALA A C 1
ATOM 1442 O O . ALA A 1 188 ? 8.210 -12.903 -11.110 1.00 97.31 188 ALA A O 1
ATOM 1443 N N . ALA A 1 189 ? 7.078 -13.166 -13.028 1.00 96.88 189 ALA A N 1
ATOM 1444 C CA . ALA A 1 189 ? 7.629 -14.478 -13.355 1.00 96.88 189 ALA A CA 1
ATOM 1445 C C . ALA A 1 189 ? 9.066 -14.422 -13.917 1.00 96.88 189 ALA A C 1
ATOM 1447 O O . ALA A 1 189 ? 9.681 -15.469 -14.130 1.00 96.88 189 ALA A O 1
ATOM 1448 N N . THR A 1 190 ? 9.599 -13.225 -14.181 1.00 96.31 190 THR A N 1
ATOM 1449 C CA . THR A 1 190 ? 10.988 -13.025 -14.615 1.00 96.31 190 THR A CA 1
ATOM 1450 C C . THR A 1 190 ? 11.915 -12.746 -13.433 1.00 96.31 190 THR A C 1
ATOM 1452 O O . THR A 1 190 ? 11.500 -12.183 -12.426 1.00 96.31 190 THR A O 1
ATOM 1455 N N . ASP A 1 191 ? 13.212 -13.002 -13.610 1.00 93.06 191 ASP A N 1
ATOM 1456 C CA . ASP A 1 191 ? 14.251 -12.607 -12.646 1.00 93.06 191 ASP A CA 1
ATOM 1457 C C . ASP A 1 191 ? 14.753 -11.161 -12.868 1.00 93.06 191 ASP A C 1
ATOM 1459 O O . ASP A 1 191 ? 15.860 -10.800 -12.449 1.00 93.06 191 ASP A O 1
ATOM 1463 N N . ALA A 1 192 ? 13.992 -10.322 -13.583 1.00 94.81 192 ALA A N 1
ATOM 1464 C CA . ALA A 1 192 ? 14.444 -8.994 -14.003 1.00 94.81 192 ALA A CA 1
ATOM 1465 C C . ALA A 1 192 ? 14.458 -7.963 -12.857 1.00 94.81 192 ALA A C 1
ATOM 1467 O O . ALA A 1 192 ? 15.241 -7.013 -12.903 1.00 94.81 192 ALA A O 1
ATOM 1468 N N . ALA A 1 193 ? 13.646 -8.163 -11.816 1.00 96.94 193 ALA A N 1
ATOM 1469 C CA . ALA A 1 193 ? 13.642 -7.368 -10.589 1.00 96.94 193 ALA A CA 1
ATOM 1470 C C . ALA A 1 193 ? 13.488 -8.270 -9.362 1.00 96.94 193 ALA A C 1
ATOM 1472 O O . ALA A 1 193 ? 12.778 -9.268 -9.405 1.00 96.94 193 ALA A O 1
ATOM 1473 N N . ASP A 1 194 ? 14.124 -7.882 -8.259 1.00 98.06 194 ASP A N 1
ATOM 1474 C CA . ASP A 1 194 ? 14.027 -8.601 -6.986 1.00 98.06 194 ASP A CA 1
ATOM 1475 C C . ASP A 1 194 ? 12.766 -8.189 -6.210 1.00 98.06 194 ASP A C 1
ATOM 1477 O O . ASP A 1 194 ? 12.237 -8.966 -5.421 1.00 98.06 194 ASP A O 1
ATOM 1481 N N . LEU A 1 195 ? 12.282 -6.960 -6.434 1.00 98.69 195 LEU A N 1
ATOM 1482 C CA . LEU A 1 195 ? 11.101 -6.387 -5.789 1.00 98.69 195 LEU A CA 1
ATOM 1483 C C . LEU A 1 195 ? 10.270 -5.599 -6.807 1.00 98.69 195 LEU A C 1
ATOM 1485 O O . LEU A 1 195 ? 10.744 -4.615 -7.376 1.00 98.69 195 LEU A O 1
ATOM 1489 N N . LEU A 1 196 ? 9.006 -5.973 -6.993 1.00 98.75 196 LEU A N 1
ATOM 1490 C CA . LEU A 1 196 ? 8.058 -5.294 -7.872 1.00 98.75 196 LEU A CA 1
ATOM 1491 C C . LEU A 1 196 ? 6.937 -4.650 -7.048 1.00 98.75 196 LEU A C 1
ATOM 1493 O O . LEU A 1 196 ? 6.058 -5.314 -6.507 1.00 98.75 196 LEU A O 1
ATOM 1497 N N . LEU A 1 197 ? 6.958 -3.321 -6.964 1.00 98.81 197 LEU A N 1
ATOM 1498 C CA . LEU A 1 197 ? 5.998 -2.520 -6.209 1.00 98.81 197 LEU A CA 1
ATOM 1499 C C . LEU A 1 197 ? 4.871 -2.030 -7.125 1.00 98.81 197 LEU A C 1
ATOM 1501 O O . LEU A 1 197 ? 5.092 -1.228 -8.038 1.00 98.81 197 LEU A O 1
ATOM 1505 N N . VAL A 1 198 ? 3.636 -2.445 -6.846 1.00 98.56 198 VAL A N 1
ATOM 1506 C CA . VAL A 1 198 ? 2.485 -2.204 -7.724 1.00 98.56 198 VAL A CA 1
ATOM 1507 C C . VAL A 1 198 ? 1.377 -1.456 -7.011 1.00 98.56 198 VAL A C 1
ATOM 1509 O O . VAL A 1 198 ? 0.885 -1.842 -5.954 1.00 98.56 198 VAL A O 1
ATOM 1512 N N . LYS A 1 199 ? 0.895 -0.379 -7.625 1.00 97.81 199 LYS A N 1
ATOM 1513 C CA . LYS A 1 199 ? -0.365 0.243 -7.211 1.00 97.81 199 LYS A CA 1
ATOM 1514 C C . LYS A 1 199 ? -1.539 -0.414 -7.938 1.00 97.81 199 LYS A C 1
ATOM 1516 O O . LYS A 1 199 ? -1.673 -0.232 -9.147 1.00 97.81 199 LYS A O 1
ATOM 1521 N N . ALA A 1 200 ? -2.434 -1.062 -7.191 1.00 96.69 200 ALA A N 1
ATOM 1522 C CA . ALA A 1 200 ? -3.495 -1.891 -7.775 1.00 96.69 200 ALA A CA 1
ATOM 1523 C C . ALA A 1 200 ? -4.922 -1.312 -7.696 1.00 96.69 200 ALA A C 1
ATOM 1525 O O . ALA A 1 200 ? -5.883 -1.943 -8.135 1.00 96.69 200 ALA A O 1
ATOM 1526 N N . ASP A 1 201 ? -5.111 -0.101 -7.151 1.00 93.56 201 ASP A N 1
ATOM 1527 C CA . ASP A 1 201 ? -6.423 0.559 -7.174 1.00 93.56 201 ASP A CA 1
ATOM 1528 C C . ASP A 1 201 ? -6.403 2.104 -7.102 1.00 93.56 201 ASP A C 1
ATOM 1530 O O . ASP A 1 201 ? -5.403 2.774 -6.800 1.00 93.56 201 ASP A O 1
ATOM 1534 N N . GLY A 1 202 ? -7.555 2.711 -7.404 1.00 86.31 202 GLY A N 1
ATOM 1535 C CA . GLY A 1 202 ? -7.795 4.148 -7.292 1.00 86.31 202 GLY A CA 1
ATOM 1536 C C . GLY A 1 202 ? -8.455 4.532 -5.962 1.00 86.31 202 GLY A C 1
ATOM 1537 O O . GLY A 1 202 ?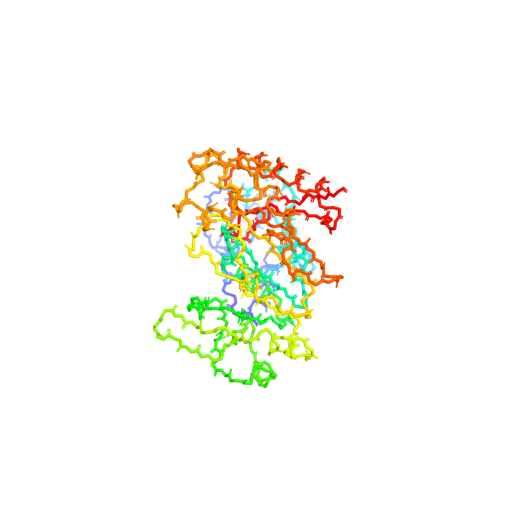 -9.225 3.776 -5.388 1.00 86.31 202 GLY A O 1
ATOM 1538 N N . ALA A 1 203 ? -8.169 5.736 -5.448 1.00 72.62 203 ALA A N 1
ATOM 1539 C CA . ALA A 1 203 ? -8.870 6.266 -4.259 1.00 72.62 203 ALA A CA 1
ATOM 1540 C C . ALA A 1 203 ? -9.171 7.772 -4.285 1.00 72.62 203 ALA A C 1
ATOM 1542 O O . ALA A 1 203 ? -9.679 8.297 -3.302 1.00 72.62 203 ALA A O 1
ATOM 1543 N N . ARG A 1 204 ? -8.826 8.492 -5.368 1.00 80.38 204 ARG A N 1
ATOM 1544 C CA . ARG A 1 204 ? -8.996 9.960 -5.488 1.00 80.38 204 ARG A CA 1
ATOM 1545 C C . ARG A 1 204 ? -8.563 10.738 -4.226 1.00 80.38 204 ARG A C 1
ATOM 1547 O O . ARG A 1 204 ? -9.300 11.594 -3.752 1.00 80.38 204 ARG A O 1
ATOM 1554 N N . THR A 1 205 ? -7.398 10.382 -3.669 1.00 82.75 205 THR A N 1
ATOM 1555 C CA . THR A 1 205 ? -6.786 11.024 -2.480 1.00 82.75 205 THR A CA 1
ATOM 1556 C C . THR A 1 205 ? -7.683 11.093 -1.235 1.00 82.75 205 THR A C 1
ATOM 1558 O O . THR A 1 205 ? -7.521 11.990 -0.418 1.00 82.75 205 THR A O 1
ATOM 1561 N N . ARG A 1 206 ? -8.618 10.149 -1.079 1.00 92.94 206 ARG A N 1
ATOM 1562 C CA . ARG A 1 206 ? -9.437 9.992 0.131 1.00 92.94 206 ARG A CA 1
ATOM 1563 C C . ARG A 1 206 ? -8.700 9.234 1.236 1.00 92.94 206 ARG A C 1
ATOM 1565 O O . ARG A 1 206 ? -7.687 8.582 0.966 1.00 92.94 206 ARG A O 1
ATOM 1572 N N . GLU A 1 207 ? -9.224 9.324 2.455 1.00 94.62 207 GLU A N 1
ATOM 1573 C CA . GLU A 1 207 ? -8.644 8.709 3.657 1.00 94.62 207 GLU A CA 1
ATOM 1574 C C . GLU A 1 207 ? -9.014 7.236 3.795 1.00 94.62 207 GLU A C 1
ATOM 1576 O O . GLU A 1 207 ? -8.212 6.418 4.241 1.00 94.62 207 GLU A O 1
ATOM 1581 N N . PHE A 1 208 ? -10.217 6.892 3.344 1.00 97.06 208 PHE A N 1
ATOM 1582 C CA . PHE A 1 208 ? -10.785 5.563 3.497 1.00 97.06 208 PHE A CA 1
ATOM 1583 C C . PHE A 1 208 ? -11.623 5.179 2.278 1.00 97.06 208 PHE A C 1
ATOM 1585 O O . PHE A 1 208 ? -12.093 6.051 1.537 1.00 97.06 208 PHE A O 1
ATOM 1592 N N . LYS A 1 209 ? -11.778 3.878 2.015 1.00 96.69 209 LYS A N 1
ATOM 1593 C CA . LYS A 1 209 ? -12.618 3.379 0.918 1.00 96.69 209 LYS A CA 1
ATOM 1594 C C . LYS A 1 209 ? -12.995 1.915 1.091 1.00 96.69 209 LYS A C 1
ATOM 1596 O O . LYS A 1 209 ? -12.291 1.172 1.763 1.00 96.69 209 LYS A O 1
ATOM 1601 N N . ALA A 1 210 ? -14.007 1.502 0.333 1.00 96.31 210 ALA A N 1
ATOM 1602 C CA . ALA A 1 210 ? -14.226 0.110 -0.045 1.00 96.31 210 ALA A CA 1
ATOM 1603 C C . ALA A 1 210 ? -14.159 -0.035 -1.588 1.00 96.31 210 ALA A C 1
ATOM 1605 O O . ALA A 1 210 ? -14.588 0.874 -2.319 1.00 96.31 210 ALA A O 1
ATOM 1606 N N . PRO A 1 211 ? -13.569 -1.125 -2.111 1.00 94.94 211 PRO A N 1
ATOM 1607 C CA . PRO A 1 211 ? -13.408 -1.357 -3.547 1.00 94.94 211 PRO A CA 1
ATOM 1608 C C . PRO A 1 211 ? -14.746 -1.577 -4.268 1.00 94.94 211 PRO A C 1
ATOM 1610 O O . PRO A 1 211 ? -15.726 -2.030 -3.686 1.00 94.94 211 PRO A O 1
ATOM 1613 N N . ASN A 1 212 ? -14.790 -1.242 -5.561 1.00 94.00 212 ASN A N 1
ATOM 1614 C CA . ASN A 1 212 ? -15.930 -1.520 -6.440 1.00 94.00 212 ASN A CA 1
ATOM 1615 C C . ASN A 1 212 ? -15.785 -2.857 -7.170 1.00 94.00 212 ASN A C 1
ATOM 1617 O O . ASN A 1 212 ? -14.829 -3.575 -6.936 1.00 94.00 212 ASN A O 1
ATOM 1621 N N . ASP A 1 213 ? -16.711 -3.204 -8.059 1.00 93.06 213 ASP A N 1
ATOM 1622 C CA . ASP A 1 213 ? -16.696 -4.493 -8.778 1.00 93.06 213 ASP A CA 1
ATOM 1623 C C . ASP A 1 213 ? -15.562 -4.611 -9.803 1.00 93.06 213 ASP A C 1
ATOM 1625 O O . ASP A 1 213 ? -15.275 -5.695 -10.286 1.00 93.06 213 ASP A O 1
ATOM 1629 N N . ARG A 1 214 ? -14.891 -3.493 -10.097 1.00 89.88 214 ARG A N 1
ATOM 1630 C CA . ARG A 1 214 ? -13.696 -3.416 -10.941 1.00 89.88 214 ARG A CA 1
ATOM 1631 C C . ARG A 1 214 ? -12.424 -3.188 -10.117 1.00 89.88 214 ARG A C 1
ATOM 1633 O O . ARG A 1 214 ? -11.405 -2.819 -10.685 1.00 89.88 214 ARG A O 1
ATOM 1640 N N . GLU A 1 215 ? -12.477 -3.305 -8.795 1.00 93.12 215 GLU A N 1
ATOM 1641 C CA . GLU A 1 215 ? -11.332 -3.115 -7.906 1.00 93.12 215 GLU A CA 1
ATOM 1642 C C . GLU A 1 215 ? -11.268 -4.232 -6.850 1.00 93.12 215 GLU A C 1
ATOM 1644 O O . GLU A 1 215 ? -12.314 -4.749 -6.439 1.00 93.12 215 GLU A O 1
ATOM 1649 N N . PRO A 1 216 ? -10.063 -4.512 -6.325 1.00 96.31 216 PRO A N 1
ATOM 1650 C CA . PRO A 1 216 ? -8.769 -4.059 -6.852 1.00 96.31 216 PRO A CA 1
ATOM 1651 C C . PRO A 1 216 ? -8.407 -4.776 -8.169 1.00 96.31 216 PRO A C 1
ATOM 1653 O O . PRO A 1 216 ? -8.989 -5.801 -8.502 1.00 96.31 216 PRO A O 1
ATOM 1656 N N . GLN A 1 217 ? -7.480 -4.207 -8.938 1.00 97.62 217 GLN A N 1
ATOM 1657 C CA . GLN A 1 217 ? -6.914 -4.827 -10.143 1.00 97.62 217 GLN A CA 1
ATOM 1658 C C . GLN A 1 217 ? -5.614 -5.539 -9.748 1.00 97.62 217 GLN A C 1
ATOM 1660 O O . GLN A 1 217 ? -4.522 -5.083 -10.084 1.00 97.62 217 GLN A O 1
ATOM 1665 N N . LEU A 1 218 ? -5.726 -6.572 -8.910 1.00 98.19 218 LEU A N 1
ATOM 1666 C CA . LEU A 1 218 ? -4.569 -7.324 -8.426 1.00 98.19 218 LEU A CA 1
ATOM 1667 C C . LEU A 1 218 ? -4.053 -8.273 -9.519 1.00 98.19 218 LEU A C 1
ATOM 1669 O O . LEU A 1 218 ? -4.877 -8.929 -10.159 1.00 98.19 218 LEU A O 1
ATOM 1673 N N . PRO A 1 219 ? -2.728 -8.360 -9.720 1.00 98.00 219 PRO A N 1
ATOM 1674 C CA . PRO A 1 219 ? -2.112 -9.489 -10.417 1.00 98.00 219 PRO A CA 1
ATOM 1675 C C . PRO A 1 219 ? -2.408 -10.804 -9.676 1.00 98.00 219 PRO A C 1
ATOM 1677 O O . PRO A 1 219 ? -2.578 -10.801 -8.452 1.00 98.00 219 PRO A O 1
ATOM 1680 N N . ALA A 1 220 ? -2.494 -11.914 -10.405 1.00 97.62 220 ALA A N 1
ATOM 1681 C CA . ALA A 1 220 ? -2.737 -13.235 -9.833 1.00 97.62 220 ALA A CA 1
ATOM 1682 C C . ALA A 1 220 ? -1.531 -13.778 -9.048 1.00 97.62 220 ALA A C 1
ATOM 1684 O O . ALA A 1 220 ? -1.725 -14.528 -8.094 1.00 97.62 220 ALA A O 1
ATOM 1685 N N . SER A 1 221 ? -0.308 -13.386 -9.415 1.00 97.12 221 SER A N 1
ATOM 1686 C CA . SER A 1 221 ? 0.943 -13.840 -8.798 1.00 97.12 221 SER A CA 1
ATOM 1687 C C . SER A 1 221 ? 1.412 -12.956 -7.636 1.00 97.12 221 SER A C 1
ATOM 1689 O O . SER A 1 221 ? 2.596 -12.944 -7.316 1.00 97.12 221 SER A O 1
ATOM 1691 N N . VAL A 1 222 ? 0.529 -12.145 -7.040 1.00 98.56 222 VAL A N 1
ATOM 1692 C CA . VAL A 1 222 ? 0.913 -11.227 -5.957 1.00 98.56 222 VAL A CA 1
ATOM 1693 C C . VAL A 1 222 ? 1.314 -11.987 -4.689 1.00 98.56 222 VAL A C 1
ATOM 1695 O O . VAL A 1 222 ? 0.525 -12.749 -4.126 1.00 98.56 222 VAL A O 1
ATOM 1698 N N . ASP A 1 223 ? 2.526 -11.722 -4.205 1.00 98.62 223 ASP A N 1
ATOM 1699 C CA . ASP A 1 223 ? 3.077 -12.343 -2.998 1.00 98.62 223 ASP A CA 1
ATOM 1700 C C . ASP A 1 223 ? 2.549 -11.662 -1.734 1.00 98.62 223 ASP A C 1
ATOM 1702 O O . ASP A 1 223 ? 2.109 -12.327 -0.791 1.00 98.62 223 ASP A O 1
ATOM 1706 N N . THR A 1 224 ? 2.527 -10.323 -1.747 1.00 98.81 224 THR A N 1
ATOM 1707 C CA . THR A 1 224 ? 2.067 -9.509 -0.620 1.00 98.81 224 THR A CA 1
ATOM 1708 C C . THR A 1 224 ? 1.067 -8.446 -1.062 1.00 98.81 224 THR A C 1
ATOM 1710 O O . THR A 1 224 ? 1.342 -7.613 -1.926 1.00 98.81 224 THR A O 1
ATOM 1713 N N . VAL A 1 225 ? -0.092 -8.397 -0.406 1.00 98.75 225 VAL A N 1
ATOM 1714 C CA . VAL A 1 225 ? -1.056 -7.299 -0.542 1.00 98.75 225 VAL A CA 1
ATOM 1715 C C . VAL A 1 225 ? -1.027 -6.444 0.718 1.00 98.75 225 VAL A C 1
ATOM 1717 O O . VAL A 1 225 ? -1.137 -6.943 1.837 1.00 98.75 225 VAL A O 1
ATOM 1720 N N . VAL A 1 226 ? -0.940 -5.128 0.527 1.00 98.75 226 VAL A N 1
ATOM 1721 C CA . VAL A 1 226 ? -0.947 -4.122 1.594 1.00 98.75 226 VAL A CA 1
ATOM 1722 C C . VAL A 1 226 ? -2.228 -3.283 1.493 1.00 98.75 226 VAL A C 1
ATOM 1724 O O . VAL A 1 226 ? -2.266 -2.289 0.751 1.00 98.75 226 VAL A O 1
ATOM 1727 N N . PRO A 1 227 ? -3.314 -3.656 2.201 1.00 98.44 227 PRO A N 1
ATOM 1728 C CA . PRO A 1 227 ? -4.506 -2.827 2.321 1.00 98.44 227 PRO A CA 1
ATOM 1729 C C . PRO A 1 227 ? -4.247 -1.624 3.223 1.00 98.44 227 PRO A C 1
ATOM 1731 O O . PRO A 1 227 ? -3.958 -1.769 4.409 1.00 98.44 227 PRO A O 1
ATOM 1734 N N . ILE A 1 228 ? -4.377 -0.419 2.670 1.00 98.50 228 ILE A N 1
ATOM 1735 C CA . ILE A 1 228 ? -4.084 0.824 3.388 1.00 98.50 228 ILE A CA 1
ATOM 1736 C C . ILE A 1 228 ? -5.386 1.521 3.786 1.00 98.50 228 ILE A C 1
ATOM 1738 O O . ILE A 1 228 ? -6.294 1.690 2.964 1.00 98.50 228 ILE A O 1
ATOM 1742 N N . ALA A 1 229 ? -5.458 1.982 5.030 1.00 98.25 229 ALA A N 1
ATOM 1743 C CA . ALA A 1 229 ? -6.444 2.955 5.486 1.00 98.25 229 ALA A CA 1
ATOM 1744 C C . ALA A 1 229 ? -5.755 4.048 6.307 1.00 98.25 229 ALA A C 1
ATOM 1746 O O . ALA A 1 229 ? -4.769 3.787 6.999 1.00 98.25 229 ALA A O 1
ATOM 1747 N N . SER A 1 230 ? -6.270 5.278 6.256 1.00 98.00 230 SER A N 1
ATOM 1748 C CA . SER A 1 230 ? -5.835 6.294 7.211 1.00 98.00 230 SER A CA 1
ATOM 1749 C C . SER A 1 230 ? -6.615 6.194 8.514 1.00 98.00 230 SER A C 1
ATOM 1751 O O . SER A 1 230 ? -7.845 6.143 8.510 1.00 98.00 230 SER A O 1
ATOM 1753 N N . VAL A 1 231 ? -5.899 6.291 9.632 1.00 98.12 231 VAL A N 1
ATOM 1754 C CA . VAL A 1 231 ? -6.502 6.402 10.969 1.00 98.12 231 VAL A CA 1
ATOM 1755 C C . VAL A 1 231 ? -7.299 7.695 11.145 1.00 98.12 231 VAL A C 1
ATOM 1757 O O . VAL A 1 231 ? -8.244 7.730 11.924 1.00 98.12 231 VAL A O 1
ATOM 1760 N N . ARG A 1 232 ? -7.001 8.729 10.343 1.00 97.38 232 ARG A N 1
ATOM 1761 C CA . ARG A 1 232 ? -7.739 10.002 10.310 1.00 97.38 232 ARG A CA 1
ATOM 1762 C C . ARG A 1 232 ? -9.157 9.877 9.748 1.00 97.38 232 ARG A C 1
ATOM 1764 O O . ARG A 1 232 ? -9.890 10.854 9.751 1.00 97.38 232 ARG A O 1
ATOM 1771 N N . ALA A 1 233 ? -9.543 8.711 9.229 1.00 97.44 233 ALA A N 1
ATOM 1772 C CA . ALA A 1 233 ? -10.929 8.464 8.852 1.00 97.44 233 ALA A CA 1
ATOM 1773 C C . ALA A 1 233 ? -11.842 8.283 10.072 1.00 97.44 233 ALA A C 1
ATOM 1775 O O . ALA A 1 233 ? -13.045 8.474 9.945 1.00 97.44 233 ALA A O 1
ATOM 1776 N N . VAL A 1 234 ? -11.298 7.902 11.232 1.00 98.38 234 VAL A N 1
ATOM 1777 C CA . VAL A 1 234 ? -12.075 7.755 12.467 1.00 98.38 234 VAL A CA 1
ATOM 1778 C C . VAL A 1 234 ? -12.502 9.126 12.989 1.00 98.38 234 VAL A C 1
ATOM 1780 O O . VAL A 1 234 ? -11.720 10.070 12.985 1.00 98.38 234 VAL A O 1
ATOM 1783 N N . GLY A 1 235 ? -13.751 9.224 13.441 1.00 97.88 235 GLY A N 1
ATOM 1784 C CA . GLY A 1 235 ? -14.377 10.465 13.904 1.00 97.88 235 GLY A CA 1
ATOM 1785 C C . GLY A 1 235 ? -14.962 11.317 12.776 1.00 97.88 235 GLY A C 1
ATOM 1786 O O . GLY A 1 235 ? -15.857 12.121 13.024 1.00 97.88 235 GLY A O 1
ATOM 1787 N N . GLU A 1 236 ? -14.529 11.101 11.535 1.00 98.31 236 GLU A N 1
ATOM 1788 C CA . GLU A 1 236 ? -15.085 11.773 10.366 1.00 98.31 236 GLU A CA 1
ATOM 1789 C C . GLU A 1 236 ? -16.436 11.161 9.954 1.00 98.31 236 GLU A C 1
ATOM 1791 O O . GLU A 1 236 ? -16.651 9.953 10.109 1.00 98.31 236 GLU A O 1
ATOM 1796 N N . PRO A 1 237 ? -17.353 11.962 9.384 1.00 98.19 237 PRO A N 1
ATOM 1797 C CA . PRO A 1 237 ? -18.625 11.460 8.888 1.00 98.19 237 PRO A CA 1
ATOM 1798 C C . PRO A 1 237 ? -18.431 10.567 7.657 1.00 98.19 237 PRO A C 1
ATOM 1800 O O . PRO A 1 237 ? -17.592 10.836 6.787 1.00 98.19 237 PRO A O 1
ATOM 1803 N N . LEU A 1 238 ? -19.281 9.547 7.514 1.00 98.25 238 LEU A N 1
ATOM 1804 C CA . LEU A 1 238 ? -19.345 8.708 6.322 1.00 98.25 238 LEU A CA 1
ATOM 1805 C C . LEU A 1 238 ? -19.872 9.512 5.123 1.00 98.25 238 LEU A C 1
ATOM 1807 O O . LEU A 1 238 ? -21.060 9.509 4.791 1.00 98.25 238 LEU A O 1
ATOM 1811 N N . ALA A 1 239 ? -18.959 10.222 4.466 1.00 96.81 239 ALA A N 1
ATOM 1812 C CA . ALA A 1 239 ? -19.250 11.151 3.388 1.00 96.81 239 ALA A CA 1
ATOM 1813 C C . ALA A 1 239 ? -18.158 11.138 2.312 1.00 96.81 239 ALA A C 1
ATOM 1815 O O . ALA A 1 239 ? -17.002 10.792 2.555 1.00 96.81 239 ALA A O 1
ATOM 1816 N N . ALA A 1 240 ? -18.515 11.583 1.104 1.00 94.81 240 ALA A N 1
ATOM 1817 C CA . ALA A 1 240 ? -17.626 11.574 -0.060 1.00 94.81 240 ALA A CA 1
ATOM 1818 C C . ALA A 1 240 ? -16.388 12.487 0.069 1.00 94.81 240 ALA A C 1
ATOM 1820 O O . ALA A 1 240 ? -15.474 12.389 -0.756 1.00 94.81 240 ALA A O 1
ATOM 1821 N N . ALA A 1 241 ? -16.368 13.387 1.060 1.00 94.25 241 ALA A N 1
ATOM 1822 C CA . ALA A 1 241 ? -15.228 14.245 1.381 1.00 94.25 241 ALA A CA 1
ATOM 1823 C C . ALA A 1 241 ? -14.054 13.439 1.962 1.00 94.25 241 ALA A C 1
ATOM 1825 O O . ALA A 1 241 ? -12.916 13.621 1.522 1.00 94.25 241 ALA A O 1
ATOM 1826 N N . THR A 1 242 ? -14.350 12.493 2.854 1.00 94.94 242 THR A N 1
ATOM 1827 C CA . THR A 1 242 ? -13.356 11.670 3.562 1.00 94.94 242 THR A CA 1
ATOM 1828 C C . THR A 1 242 ? -13.241 10.273 2.957 1.00 94.94 242 THR A C 1
ATOM 1830 O O . THR A 1 242 ? -12.140 9.732 2.840 1.00 94.94 242 THR A O 1
ATOM 1833 N N . VAL A 1 243 ? -14.359 9.707 2.489 1.00 96.62 243 VAL A N 1
ATOM 1834 C CA . VAL A 1 243 ? -14.456 8.323 2.013 1.00 96.62 243 VAL A CA 1
ATOM 1835 C C . VAL A 1 243 ? -14.663 8.269 0.503 1.00 96.62 243 VAL A C 1
ATOM 1837 O O . VAL A 1 243 ? -15.553 8.911 -0.055 1.00 96.62 243 VAL A O 1
ATOM 1840 N N . HIS A 1 244 ? -13.868 7.460 -0.196 1.00 94.75 244 HIS A N 1
ATOM 1841 C CA . HIS A 1 244 ? -14.149 7.143 -1.591 1.00 94.75 244 HIS A CA 1
ATOM 1842 C C . HIS A 1 244 ? -15.235 6.065 -1.653 1.00 94.75 244 HIS A C 1
ATOM 1844 O O . HIS A 1 244 ? -15.005 4.946 -1.200 1.00 94.75 244 HIS A O 1
ATOM 1850 N N . ARG A 1 245 ? -16.385 6.392 -2.263 1.00 93.81 245 ARG A N 1
ATOM 1851 C CA . ARG A 1 245 ? -17.547 5.490 -2.413 1.00 93.81 245 ARG A CA 1
ATOM 1852 C C . ARG A 1 245 ? -18.178 5.117 -1.058 1.00 93.81 245 ARG A C 1
ATOM 1854 O O . ARG A 1 245 ? -18.177 3.942 -0.686 1.00 93.81 245 ARG A O 1
ATOM 1861 N N . PRO A 1 246 ? -18.680 6.108 -0.294 1.00 96.38 246 PRO A N 1
ATOM 1862 C CA . PRO A 1 246 ? -19.201 5.891 1.059 1.00 96.38 246 PRO A CA 1
ATOM 1863 C C . PRO A 1 246 ? -20.313 4.836 1.123 1.00 96.38 246 PRO A C 1
ATOM 1865 O O . PRO A 1 246 ? -20.386 4.092 2.092 1.00 96.38 246 PRO A O 1
ATOM 1868 N N . GLU A 1 247 ? -21.124 4.694 0.074 1.00 97.69 247 GLU A N 1
ATOM 1869 C CA . GLU A 1 247 ? -22.169 3.670 -0.033 1.00 97.69 247 GLU A CA 1
ATOM 1870 C C . GLU A 1 247 ? -21.637 2.232 0.061 1.00 97.69 247 GLU A C 1
ATOM 1872 O O . GLU A 1 247 ? -22.324 1.347 0.565 1.00 97.69 247 GLU A O 1
ATOM 1877 N N . ARG A 1 248 ? -20.400 1.983 -0.383 1.00 97.31 248 ARG A N 1
ATOM 1878 C CA . ARG A 1 248 ? -19.785 0.653 -0.284 1.00 97.31 248 ARG A CA 1
ATOM 1879 C C . ARG A 1 248 ? -19.249 0.366 1.108 1.00 97.31 248 ARG A C 1
ATOM 1881 O O . ARG A 1 248 ? -19.333 -0.768 1.562 1.00 97.31 248 ARG A O 1
ATOM 1888 N N . VAL A 1 249 ? -18.737 1.392 1.786 1.00 98.06 249 VAL A N 1
ATOM 1889 C CA . VAL A 1 249 ? -18.374 1.287 3.203 1.00 98.06 249 VAL A CA 1
ATOM 1890 C C . VAL A 1 249 ? -19.633 1.031 4.031 1.00 98.06 249 VAL A C 1
ATOM 1892 O O . VAL A 1 249 ? -19.648 0.061 4.779 1.00 98.06 249 VAL A O 1
ATOM 1895 N N . ALA A 1 250 ? -20.713 1.789 3.802 1.00 98.25 250 ALA A N 1
ATOM 1896 C CA . ALA A 1 250 ? -22.018 1.574 4.437 1.00 98.25 250 ALA A CA 1
ATOM 1897 C C . ALA A 1 250 ? -22.514 0.127 4.277 1.00 98.25 250 ALA A C 1
ATOM 1899 O O . ALA A 1 250 ? -22.925 -0.502 5.246 1.00 98.25 250 ALA A O 1
ATOM 1900 N N . ALA A 1 251 ? -22.399 -0.452 3.077 1.00 98.12 251 ALA A N 1
ATOM 1901 C CA . ALA A 1 251 ? -22.818 -1.832 2.815 1.00 98.12 251 ALA A CA 1
ATOM 1902 C C . ALA A 1 251 ? -22.014 -2.906 3.584 1.00 98.12 251 ALA A C 1
ATOM 1904 O O . ALA A 1 251 ? -22.457 -4.057 3.677 1.00 98.12 251 ALA A O 1
ATOM 1905 N N . ILE A 1 252 ? -20.826 -2.569 4.093 1.00 98.25 252 ILE A N 1
ATOM 1906 C CA . ILE A 1 252 ? -19.991 -3.453 4.919 1.00 98.25 252 ILE A CA 1
ATOM 1907 C C . ILE A 1 252 ? -20.224 -3.179 6.407 1.00 98.25 252 ILE A C 1
ATOM 1909 O O . ILE A 1 252 ? -20.325 -4.115 7.200 1.00 98.25 252 ILE A O 1
ATOM 1913 N N . THR A 1 253 ? -20.296 -1.906 6.792 1.00 98.06 253 THR A N 1
ATOM 1914 C CA . THR A 1 253 ? -20.320 -1.477 8.195 1.00 98.06 253 THR A CA 1
ATOM 1915 C C . THR A 1 253 ? -21.722 -1.420 8.784 1.00 98.06 253 THR A C 1
ATOM 1917 O O . THR A 1 253 ? -21.873 -1.654 9.982 1.00 98.06 253 THR A O 1
ATOM 1920 N N . GLY A 1 254 ? -22.736 -1.183 7.950 1.00 97.94 254 GLY A N 1
ATOM 1921 C CA . GLY A 1 254 ? -24.105 -0.878 8.363 1.00 97.94 254 GLY A CA 1
ATOM 1922 C C . GLY A 1 254 ? -24.303 0.573 8.811 1.00 97.94 254 GLY A C 1
ATOM 1923 O O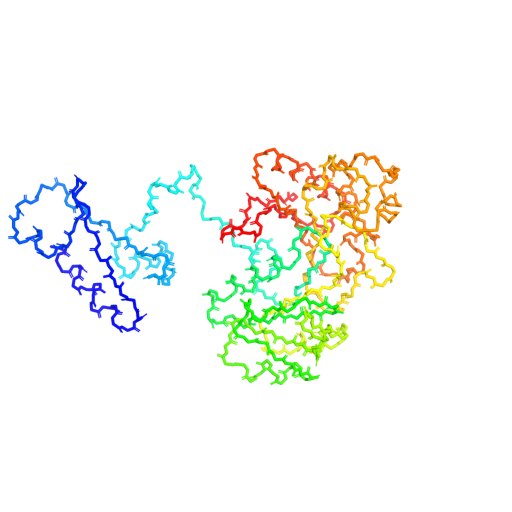 . GLY A 1 254 ? -25.337 0.867 9.393 1.00 97.94 254 GLY A O 1
ATOM 1924 N N . LEU A 1 255 ? -23.319 1.449 8.583 1.00 98.00 255 LEU A N 1
ATOM 1925 C CA . LEU A 1 255 ? -23.419 2.881 8.880 1.00 98.00 255 LEU A CA 1
ATOM 1926 C C . LEU A 1 255 ? -24.315 3.603 7.870 1.00 98.00 255 LEU A C 1
ATOM 1928 O O . LEU A 1 255 ? -24.248 3.321 6.668 1.00 98.00 255 LEU A O 1
ATOM 1932 N N . ASP A 1 256 ? -25.046 4.609 8.339 1.00 97.81 256 ASP A N 1
ATOM 1933 C CA . ASP A 1 256 ? -25.754 5.555 7.489 1.00 97.81 256 ASP A CA 1
ATOM 1934 C C . ASP A 1 256 ? -24.835 6.699 7.032 1.00 97.81 256 ASP A C 1
ATOM 1936 O O . ASP A 1 256 ? -23.758 6.966 7.577 1.00 97.81 256 ASP A O 1
ATOM 1940 N N . ARG A 1 257 ? -25.238 7.404 5.968 1.00 95.81 257 ARG A N 1
ATOM 1941 C CA . ARG A 1 257 ? -24.492 8.581 5.500 1.00 95.81 257 ARG A CA 1
ATOM 1942 C C . ARG A 1 257 ? -24.499 9.664 6.574 1.00 95.81 257 ARG A C 1
ATOM 1944 O O . ARG A 1 257 ? -25.562 10.097 7.001 1.00 95.81 257 ARG A O 1
ATOM 1951 N N . GLY A 1 258 ? -23.314 10.171 6.900 1.00 96.81 258 GLY A N 1
ATOM 1952 C CA . GLY A 1 258 ? -23.132 11.189 7.933 1.00 96.81 258 GLY A CA 1
ATOM 1953 C C . GLY A 1 258 ? -22.775 10.629 9.309 1.00 96.81 258 GLY A C 1
ATOM 1954 O O . GLY A 1 258 ? -22.252 11.392 10.117 1.00 96.81 258 GLY A O 1
ATOM 1955 N N . ASP A 1 259 ? -22.957 9.327 9.550 1.00 98.38 259 ASP A N 1
ATOM 1956 C CA . ASP A 1 259 ? -22.516 8.701 10.797 1.00 98.38 259 ASP A CA 1
ATOM 1957 C C . ASP A 1 259 ? -21.003 8.824 10.962 1.00 98.38 259 ASP A C 1
ATOM 1959 O O . ASP A 1 259 ? -20.243 8.682 9.999 1.00 98.38 259 ASP A O 1
ATOM 1963 N N . ALA A 1 260 ? -20.563 9.061 12.196 1.00 98.44 260 ALA A N 1
ATOM 1964 C CA . ALA A 1 260 ? -19.146 9.087 12.520 1.00 98.44 260 ALA A CA 1
ATOM 1965 C C . ALA A 1 260 ? -18.542 7.684 12.369 1.00 98.44 260 ALA A C 1
ATOM 1967 O O . ALA A 1 260 ? -19.025 6.713 12.956 1.00 98.44 260 ALA A O 1
ATOM 1968 N N . ILE A 1 261 ? -17.457 7.585 11.606 1.00 98.75 261 ILE A N 1
ATOM 1969 C CA . ILE A 1 261 ? -16.719 6.335 11.416 1.00 98.75 261 ILE A CA 1
ATOM 1970 C C . ILE A 1 261 ? -15.984 5.998 12.716 1.00 98.75 261 ILE A C 1
ATOM 1972 O O . ILE A 1 261 ? -15.224 6.813 13.239 1.00 98.75 261 ILE A O 1
ATOM 1976 N N . ARG A 1 262 ? -16.171 4.783 13.234 1.00 98.62 262 ARG A N 1
ATOM 1977 C CA . ARG A 1 262 ? -15.509 4.305 14.458 1.00 98.62 262 ARG A CA 1
ATOM 1978 C C . ARG A 1 262 ? -14.335 3.378 14.110 1.00 98.62 262 ARG A C 1
ATOM 1980 O O . ARG A 1 262 ? -14.305 2.824 13.009 1.00 98.62 262 ARG A O 1
ATOM 1987 N N . PRO A 1 263 ? -13.405 3.115 15.049 1.00 98.69 263 PRO A N 1
ATOM 1988 C CA . PRO A 1 263 ? -12.309 2.163 14.837 1.00 98.69 263 PRO A CA 1
ATOM 1989 C C . PRO A 1 263 ? -12.773 0.789 14.328 1.00 98.69 263 PRO A C 1
ATOM 1991 O O . PRO A 1 263 ? -12.229 0.258 13.360 1.00 98.69 263 PRO A O 1
ATOM 1994 N N . VAL A 1 264 ? -13.849 0.258 14.920 1.00 98.56 264 VAL A N 1
ATOM 1995 C CA . VAL A 1 264 ? -14.440 -1.031 14.530 1.00 98.56 264 VAL A CA 1
ATOM 1996 C C . VAL A 1 264 ? -14.936 -1.045 13.083 1.00 98.56 264 VAL A C 1
ATOM 1998 O O . VAL A 1 264 ? -14.859 -2.072 12.415 1.00 98.56 264 VAL A O 1
ATOM 2001 N N . ASP A 1 265 ? -15.402 0.092 12.561 1.00 98.75 265 ASP A N 1
ATOM 2002 C CA . ASP A 1 265 ? -15.896 0.189 11.188 1.00 98.75 265 ASP A CA 1
ATOM 2003 C C . ASP A 1 265 ? -14.733 0.108 10.187 1.00 98.75 265 ASP A C 1
ATOM 2005 O O . ASP A 1 265 ? -14.842 -0.569 9.162 1.00 98.75 265 ASP A O 1
ATOM 2009 N N . VAL A 1 266 ? -13.586 0.721 10.512 1.00 98.81 266 VAL A N 1
ATOM 2010 C CA . VAL A 1 266 ? -12.354 0.605 9.714 1.00 98.81 266 VAL A CA 1
ATOM 2011 C C . VAL A 1 266 ? -11.840 -0.833 9.716 1.00 98.81 266 VAL A C 1
ATOM 2013 O O . VAL A 1 266 ? -11.596 -1.394 8.645 1.00 98.81 266 VAL A O 1
ATOM 2016 N N . ALA A 1 267 ? -11.746 -1.453 10.896 1.00 98.69 267 ALA A N 1
ATOM 2017 C CA . ALA A 1 267 ? -11.328 -2.846 11.038 1.00 98.69 267 ALA A CA 1
ATOM 2018 C C . ALA A 1 267 ? -12.249 -3.796 10.257 1.00 98.69 267 ALA A C 1
ATOM 2020 O O . ALA A 1 267 ? -11.773 -4.671 9.537 1.00 98.69 267 ALA A O 1
ATOM 2021 N N . ARG A 1 268 ? -13.571 -3.582 10.315 1.00 98.69 268 ARG A N 1
ATOM 2022 C CA . ARG A 1 268 ? -14.556 -4.395 9.590 1.00 98.69 268 ARG A CA 1
ATOM 2023 C C . ARG A 1 268 ? -14.387 -4.322 8.076 1.00 98.69 268 ARG A C 1
ATOM 2025 O O . ARG A 1 268 ? -14.531 -5.339 7.405 1.00 98.69 268 ARG A O 1
ATOM 2032 N N . VAL A 1 269 ? -14.090 -3.143 7.528 1.00 98.69 269 VAL A N 1
ATOM 2033 C CA . VAL A 1 269 ? -13.815 -3.009 6.089 1.00 98.69 269 VAL A CA 1
ATOM 2034 C C . VAL A 1 269 ? -12.493 -3.670 5.731 1.00 98.69 269 VAL A C 1
ATOM 2036 O O . VAL A 1 269 ? -12.459 -4.417 4.759 1.00 98.69 269 VAL A O 1
ATOM 2039 N N . LEU A 1 270 ? -11.422 -3.448 6.494 1.00 98.56 270 LEU A N 1
ATOM 2040 C CA . LEU A 1 270 ? -10.126 -4.074 6.212 1.00 98.56 270 LEU A CA 1
ATOM 2041 C C . LEU A 1 270 ? -10.192 -5.609 6.286 1.00 98.56 270 LEU A C 1
ATOM 2043 O O . LEU A 1 270 ? -9.587 -6.267 5.449 1.00 98.56 270 LEU A O 1
ATOM 2047 N N . ALA A 1 271 ? -10.991 -6.161 7.203 1.00 98.19 271 ALA A N 1
ATOM 2048 C CA . ALA A 1 271 ? -11.202 -7.599 7.379 1.00 98.19 271 ALA A CA 1
ATOM 2049 C C . ALA A 1 271 ? -12.189 -8.237 6.381 1.00 98.19 271 ALA A C 1
ATOM 2051 O O . ALA A 1 271 ? -12.385 -9.449 6.411 1.00 98.19 271 ALA A O 1
ATOM 2052 N N . SER A 1 272 ? -12.878 -7.456 5.543 1.00 98.00 272 SER A N 1
ATOM 2053 C CA . SER A 1 272 ? -13.936 -7.981 4.670 1.00 98.00 272 SER A CA 1
ATOM 2054 C C . SER A 1 272 ? -13.401 -8.413 3.304 1.00 98.00 272 SER A C 1
ATOM 2056 O O . SER A 1 272 ? -12.635 -7.694 2.664 1.00 98.00 272 SER A O 1
ATOM 2058 N N . ASP A 1 273 ? -13.930 -9.530 2.807 1.00 96.56 273 ASP A N 1
ATOM 2059 C CA . ASP A 1 273 ? -13.871 -10.011 1.416 1.00 96.56 273 ASP A CA 1
ATOM 2060 C C . ASP A 1 273 ? -14.488 -9.045 0.381 1.00 96.56 273 ASP A C 1
ATOM 2062 O O . ASP A 1 273 ? -14.219 -9.129 -0.814 1.00 96.56 273 ASP A O 1
ATOM 2066 N N . ARG A 1 274 ? -15.306 -8.086 0.826 1.00 97.00 274 ARG A N 1
ATOM 2067 C CA . ARG A 1 274 ? -15.819 -6.959 0.029 1.00 97.00 274 ARG A CA 1
ATOM 2068 C C . ARG A 1 274 ? -15.005 -5.677 0.237 1.00 97.00 274 ARG A C 1
ATOM 2070 O O . ARG A 1 274 ? -15.305 -4.656 -0.382 1.00 97.00 274 ARG A O 1
ATOM 2077 N N . GLY A 1 275 ? -14.003 -5.724 1.112 1.00 97.25 275 GLY A N 1
ATOM 2078 C CA . GLY A 1 275 ? -13.186 -4.610 1.574 1.00 97.25 275 GLY A CA 1
ATOM 2079 C C . GLY A 1 275 ? -11.691 -4.846 1.350 1.00 97.25 275 GLY A C 1
ATOM 2080 O O . GLY A 1 275 ? -11.257 -4.973 0.207 1.00 97.25 275 GLY A O 1
ATOM 2081 N N . GLY A 1 276 ? -10.901 -4.844 2.425 1.00 96.50 276 GLY A N 1
ATOM 2082 C CA . GLY A 1 276 ? -9.440 -4.971 2.375 1.00 96.50 276 GLY A CA 1
ATOM 2083 C C . GLY A 1 276 ? -8.934 -6.329 1.886 1.00 96.50 276 GLY A C 1
ATOM 2084 O O . GLY A 1 276 ? -7.842 -6.379 1.333 1.00 96.50 276 GLY A O 1
ATOM 2085 N N . LEU A 1 277 ? -9.736 -7.393 2.016 1.00 97.62 277 LEU A N 1
ATOM 2086 C CA . LEU A 1 277 ? -9.395 -8.748 1.559 1.00 97.62 277 LEU A CA 1
ATOM 2087 C C . LEU A 1 277 ? -10.005 -9.089 0.190 1.00 97.62 277 LEU A C 1
ATOM 2089 O O . LEU A 1 277 ? -9.952 -10.234 -0.255 1.00 97.62 277 LEU A O 1
ATOM 2093 N N . LYS A 1 278 ? -10.625 -8.117 -0.488 1.00 97.81 278 LYS A N 1
ATOM 2094 C CA . LYS A 1 278 ? -11.305 -8.374 -1.757 1.00 97.81 278 LYS A CA 1
ATOM 2095 C C . LYS A 1 278 ? -10.324 -8.763 -2.857 1.00 97.81 278 LYS A C 1
ATOM 2097 O O . LYS A 1 278 ? -9.464 -7.966 -3.221 1.00 97.81 278 LYS A O 1
ATOM 2102 N N . GLY A 1 279 ? -10.553 -9.929 -3.460 1.00 96.31 279 GLY A N 1
ATOM 2103 C CA . GLY A 1 279 ? -9.810 -10.394 -4.633 1.00 96.31 279 GLY A CA 1
ATOM 2104 C C . GLY A 1 279 ? -8.353 -10.753 -4.347 1.00 96.31 279 GLY A C 1
ATOM 2105 O O . GLY A 1 279 ? -7.585 -10.876 -5.292 1.00 96.31 279 GLY A O 1
ATOM 2106 N N . VAL A 1 280 ? -7.976 -10.889 -3.072 1.00 97.56 280 VAL A N 1
ATOM 2107 C CA . VAL A 1 280 ? -6.658 -11.392 -2.677 1.00 97.56 280 VAL A CA 1
ATOM 2108 C C . VAL A 1 280 ? -6.572 -12.875 -3.067 1.00 97.56 280 VAL A C 1
ATOM 2110 O O . VAL A 1 280 ? -7.455 -13.634 -2.652 1.00 97.56 280 VAL A O 1
ATOM 2113 N N . PRO A 1 281 ? -5.571 -13.293 -3.866 1.00 96.81 281 PRO A N 1
ATOM 2114 C CA . PRO A 1 281 ? -5.384 -14.699 -4.215 1.00 96.81 281 PRO A CA 1
ATOM 2115 C C . PRO A 1 281 ? -5.098 -15.590 -3.000 1.00 96.81 281 PRO A C 1
ATOM 2117 O O . PRO A 1 281 ? -4.675 -15.135 -1.936 1.00 96.81 281 PRO A O 1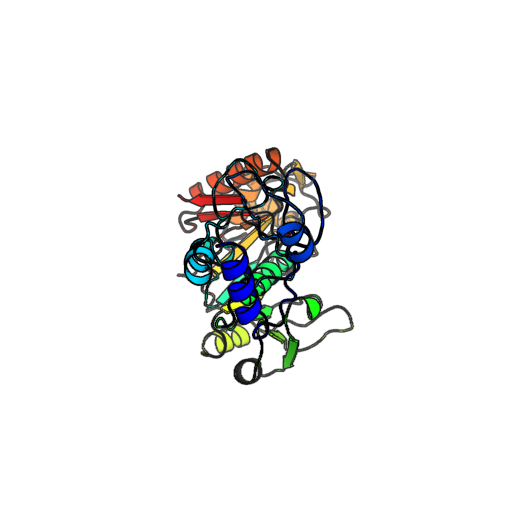
ATOM 2120 N N . GLU A 1 282 ? -5.349 -16.888 -3.150 1.00 93.50 282 GLU A N 1
ATOM 2121 C CA . GLU A 1 282 ? -5.039 -17.867 -2.108 1.00 93.50 282 GLU A CA 1
ATOM 2122 C C . GLU A 1 282 ? -3.520 -17.980 -1.906 1.00 93.50 282 GLU A C 1
ATOM 2124 O O . GLU A 1 282 ? -2.758 -17.990 -2.868 1.00 93.50 282 GLU A O 1
ATOM 2129 N N . GLY A 1 283 ? -3.075 -18.061 -0.649 1.00 93.25 283 GLY A N 1
ATOM 2130 C CA . GLY A 1 283 ? -1.651 -18.144 -0.303 1.00 93.25 283 GLY A CA 1
ATOM 2131 C C . GLY A 1 283 ? -0.907 -16.803 -0.270 1.00 93.25 283 GLY A C 1
ATOM 2132 O O . GLY A 1 283 ? 0.208 -16.758 0.240 1.00 93.25 283 GLY A O 1
ATOM 2133 N N . THR A 1 284 ? -1.522 -15.709 -0.732 1.00 97.62 284 THR A N 1
ATOM 2134 C CA . THR A 1 284 ? -0.955 -14.356 -0.651 1.00 97.62 284 THR A CA 1
ATOM 2135 C C . THR A 1 284 ? -0.874 -13.864 0.797 1.00 97.62 284 THR A C 1
ATOM 2137 O O . THR A 1 284 ? -1.833 -13.964 1.570 1.00 97.62 284 THR A O 1
ATOM 2140 N N . THR A 1 285 ? 0.251 -13.246 1.154 1.00 98.38 285 THR A N 1
ATOM 2141 C CA . THR A 1 285 ? 0.430 -12.583 2.449 1.00 98.38 285 THR A CA 1
ATOM 2142 C C . THR A 1 285 ? -0.337 -11.263 2.472 1.00 98.38 285 THR A C 1
ATOM 2144 O O . THR A 1 285 ? -0.216 -10.441 1.566 1.00 98.38 285 THR A O 1
ATOM 2147 N N . VAL A 1 286 ? -1.117 -11.011 3.525 1.00 98.56 286 VAL A N 1
ATOM 2148 C CA . VAL A 1 286 ? -1.831 -9.737 3.693 1.00 98.56 286 VAL A CA 1
ATOM 2149 C C . VAL A 1 286 ? -1.289 -8.989 4.899 1.00 98.56 286 VAL A C 1
ATOM 2151 O O . VAL A 1 286 ? -1.406 -9.466 6.028 1.00 98.56 286 VAL A O 1
ATOM 2154 N N . VAL A 1 287 ? -0.762 -7.786 4.663 1.00 98.62 287 VAL A N 1
ATOM 2155 C CA . VAL A 1 287 ? -0.241 -6.901 5.714 1.00 98.62 287 VAL A CA 1
ATOM 2156 C C . VAL A 1 287 ? -0.976 -5.560 5.681 1.00 98.62 287 VAL A C 1
ATOM 2158 O O . VAL A 1 287 ? -0.595 -4.652 4.940 1.00 98.62 287 VAL A O 1
ATOM 2161 N N . PRO A 1 288 ? -2.065 -5.394 6.451 1.00 98.75 288 PRO A N 1
ATOM 2162 C CA . PRO A 1 288 ? -2.771 -4.125 6.535 1.00 98.75 288 PRO A CA 1
ATOM 2163 C C . PRO A 1 288 ? -1.892 -3.018 7.118 1.00 98.75 288 PRO A C 1
ATOM 2165 O O . PRO A 1 288 ? -1.185 -3.215 8.107 1.00 98.75 288 PRO A O 1
ATOM 2168 N N . LEU A 1 289 ? -1.987 -1.829 6.525 1.00 98.81 289 LEU A N 1
ATOM 2169 C CA . LEU A 1 289 ? -1.254 -0.637 6.935 1.00 98.81 289 LEU A CA 1
ATOM 2170 C C . LEU A 1 289 ? -2.226 0.460 7.377 1.00 98.81 289 LEU A C 1
ATOM 2172 O O . LEU A 1 289 ? -2.986 1.019 6.578 1.00 98.81 289 LEU A O 1
ATOM 2176 N N . LEU A 1 290 ? -2.145 0.816 8.654 1.00 98.81 290 LEU A N 1
ATOM 2177 C CA . LEU A 1 290 ? -2.829 1.952 9.254 1.00 98.81 290 LEU A CA 1
ATOM 2178 C C . LEU A 1 290 ? -1.897 3.163 9.221 1.00 98.81 290 LEU A C 1
ATOM 2180 O O . LEU A 1 290 ? -0.939 3.261 9.984 1.00 98.81 290 LEU A O 1
ATOM 2184 N N . ASN A 1 291 ? -2.164 4.083 8.297 1.00 98.25 291 ASN A N 1
ATOM 2185 C CA . ASN A 1 291 ? -1.276 5.207 8.014 1.00 98.25 291 ASN A CA 1
ATOM 2186 C C . ASN A 1 291 ? -1.781 6.533 8.614 1.00 98.25 291 ASN A C 1
ATOM 2188 O O . ASN A 1 291 ? -2.973 6.697 8.891 1.00 98.25 291 ASN A O 1
ATOM 2192 N N . LYS A 1 292 ? -0.880 7.522 8.698 1.00 97.19 292 LYS A N 1
ATOM 2193 C CA . LYS A 1 292 ? -1.088 8.863 9.282 1.00 97.19 292 LYS A CA 1
ATOM 2194 C C . LYS A 1 292 ? -1.257 8.841 10.802 1.00 97.19 292 LYS A C 1
ATOM 2196 O O . LYS A 1 292 ? -2.105 9.544 11.351 1.00 97.19 292 LYS A O 1
ATOM 2201 N N . VAL A 1 293 ? -0.467 8.008 11.474 1.00 97.38 293 VAL A N 1
ATOM 2202 C CA . VAL A 1 293 ? -0.423 7.897 12.939 1.00 97.38 293 VAL A CA 1
ATOM 2203 C C . VAL A 1 293 ? 0.399 9.054 13.522 1.00 97.38 293 VAL A C 1
ATOM 2205 O O . VAL A 1 293 ? 1.482 8.864 14.060 1.00 97.38 293 VAL A O 1
ATOM 2208 N N . ASP A 1 294 ? -0.096 10.282 13.354 1.00 91.75 294 ASP A N 1
ATOM 2209 C CA . ASP A 1 294 ? 0.681 11.524 13.531 1.00 91.75 294 ASP A CA 1
ATOM 2210 C C . ASP A 1 294 ? 0.789 12.019 14.988 1.00 91.75 294 ASP A C 1
ATOM 2212 O O . ASP A 1 294 ? 1.183 13.158 15.233 1.00 91.75 294 ASP A O 1
ATOM 2216 N N . GLY A 1 295 ? 0.444 11.177 15.962 1.00 87.75 295 GLY A N 1
ATOM 2217 C CA . GLY A 1 295 ? 0.496 11.517 17.382 1.00 87.75 295 GLY A CA 1
ATOM 2218 C C . GLY A 1 295 ? -0.046 10.409 18.291 1.00 87.75 295 GLY A C 1
ATOM 2219 O O . GLY A 1 295 ? -0.560 9.403 17.788 1.00 87.75 295 GLY A O 1
ATOM 2220 N N . PRO A 1 296 ? 0.061 10.577 19.621 1.00 92.19 296 PRO A N 1
ATOM 2221 C CA . PRO A 1 296 ? -0.367 9.579 20.601 1.00 92.19 296 PRO A CA 1
ATOM 2222 C C . PRO A 1 296 ? -1.846 9.187 20.482 1.00 92.19 296 PRO A C 1
ATOM 2224 O O . PRO A 1 296 ? -2.151 7.998 20.470 1.00 92.19 296 PRO A O 1
ATOM 2227 N N . GLU A 1 297 ? -2.761 10.143 20.290 1.00 93.31 297 GLU A N 1
ATOM 2228 C CA . GLU A 1 297 ? -4.202 9.854 20.193 1.00 93.31 297 GLU A CA 1
ATOM 2229 C C . GLU A 1 297 ? -4.535 9.034 18.934 1.00 93.31 297 GLU A C 1
ATOM 2231 O O . GLU A 1 297 ? -5.365 8.117 18.938 1.00 93.31 297 GLU A O 1
ATOM 2236 N N . LEU A 1 298 ? -3.844 9.331 17.829 1.00 95.94 298 LEU A N 1
ATOM 2237 C CA . LEU A 1 298 ? -3.974 8.565 16.592 1.00 95.94 298 LEU A CA 1
ATOM 2238 C C . LEU A 1 298 ? -3.314 7.189 16.709 1.00 95.94 298 LEU A C 1
ATOM 2240 O O . LEU A 1 298 ? -3.792 6.256 16.068 1.00 95.94 298 LEU A O 1
ATOM 2244 N N . ARG A 1 299 ? -2.271 7.031 17.536 1.00 97.50 299 ARG A N 1
ATOM 2245 C CA . ARG A 1 299 ? -1.679 5.721 17.848 1.00 97.50 299 ARG A CA 1
ATOM 2246 C C . ARG A 1 299 ? -2.654 4.854 18.629 1.00 97.50 299 ARG A C 1
ATOM 2248 O O . ARG A 1 299 ? -2.839 3.705 18.256 1.00 97.50 299 ARG A O 1
ATOM 2255 N N . GLU A 1 300 ? -3.332 5.395 19.637 1.00 98.00 300 GLU A N 1
ATOM 2256 C CA . GLU A 1 300 ? -4.381 4.665 20.365 1.00 98.00 300 GLU A CA 1
ATOM 2257 C C . GLU A 1 300 ? -5.509 4.217 19.428 1.00 98.00 300 GLU A C 1
ATOM 2259 O O . GLU A 1 300 ? -5.915 3.052 19.443 1.00 98.00 300 GLU A O 1
ATOM 2264 N N . THR A 1 301 ? -5.951 5.117 18.545 1.00 98.44 301 THR A N 1
ATOM 2265 C CA . THR A 1 301 ? -6.947 4.811 17.508 1.00 98.44 301 THR A CA 1
ATOM 2266 C C . THR A 1 301 ? -6.464 3.700 16.575 1.00 98.44 301 THR A C 1
ATOM 2268 O O . THR A 1 301 ? -7.197 2.747 16.311 1.00 98.44 301 THR A O 1
ATOM 2271 N N . ALA A 1 302 ? -5.223 3.791 16.092 1.00 98.56 302 ALA A N 1
ATOM 2272 C CA . ALA A 1 302 ? -4.615 2.789 15.227 1.00 98.56 302 ALA A CA 1
ATOM 2273 C C . ALA A 1 302 ? -4.523 1.423 15.921 1.00 98.56 302 ALA A C 1
ATOM 2275 O O . ALA A 1 302 ? -4.873 0.406 15.328 1.00 98.56 302 ALA A O 1
ATOM 2276 N N . THR A 1 303 ? -4.131 1.405 17.197 1.00 98.62 303 THR A N 1
ATOM 2277 C CA . THR A 1 303 ? -4.047 0.187 18.004 1.00 98.62 303 THR A CA 1
ATOM 2278 C C . THR A 1 303 ? -5.412 -0.462 18.194 1.00 98.62 303 THR A C 1
ATOM 2280 O O . THR A 1 303 ? -5.529 -1.680 18.069 1.00 98.62 303 THR A O 1
ATOM 2283 N N . ALA A 1 304 ? -6.458 0.333 18.434 1.00 98.69 304 ALA A N 1
ATOM 2284 C CA . ALA A 1 304 ? -7.824 -0.173 18.524 1.00 98.69 304 ALA A CA 1
ATOM 2285 C C . ALA A 1 304 ? -8.289 -0.808 17.201 1.00 98.69 304 ALA A C 1
ATOM 2287 O O . ALA A 1 304 ? -8.843 -1.904 17.215 1.00 98.69 304 ALA A O 1
ATOM 2288 N N . ILE A 1 305 ? -8.019 -0.163 16.057 1.00 98.81 305 ILE A N 1
ATOM 2289 C CA . ILE A 1 305 ? -8.333 -0.729 14.733 1.00 98.81 305 ILE A CA 1
ATOM 2290 C C . ILE A 1 305 ? -7.550 -2.027 14.501 1.00 98.81 305 ILE A C 1
ATOM 2292 O O . ILE A 1 305 ? -8.122 -3.014 14.047 1.00 98.81 305 ILE A O 1
ATOM 2296 N N . GLY A 1 306 ? -6.245 -2.024 14.783 1.00 98.62 306 GLY A N 1
ATOM 2297 C CA . GLY A 1 306 ? -5.361 -3.149 14.491 1.00 98.62 306 GLY A CA 1
ATOM 2298 C C . GLY A 1 306 ? -5.691 -4.397 15.305 1.00 98.62 306 GLY A C 1
ATOM 2299 O O . GLY A 1 306 ? -5.777 -5.477 14.729 1.00 98.62 306 GLY A O 1
ATOM 2300 N N . ARG A 1 307 ? -5.969 -4.257 16.608 1.00 98.25 307 ARG A N 1
ATOM 2301 C CA . ARG A 1 307 ? -6.402 -5.383 17.457 1.00 98.25 307 ARG A CA 1
ATOM 2302 C C . ARG A 1 307 ? -7.716 -5.989 16.972 1.00 98.25 307 ARG A C 1
ATOM 2304 O O . ARG A 1 307 ? -7.792 -7.189 16.741 1.00 98.25 307 ARG A O 1
ATOM 2311 N N . GLU A 1 308 ? -8.707 -5.141 16.713 1.00 98.31 308 GLU A N 1
ATOM 2312 C CA . GLU A 1 308 ? -10.000 -5.574 16.178 1.00 98.31 308 GLU A CA 1
ATOM 2313 C C . GLU A 1 308 ? -9.850 -6.279 14.816 1.00 98.31 308 GLU A C 1
ATOM 2315 O O . GLU A 1 308 ? -10.540 -7.254 14.521 1.00 98.31 308 GLU A O 1
ATOM 2320 N N . LEU A 1 309 ? -8.939 -5.803 13.963 1.00 98.31 309 LEU A N 1
ATOM 2321 C CA . LEU A 1 309 ? -8.647 -6.417 12.669 1.00 98.31 309 LEU A CA 1
ATOM 2322 C C . LEU A 1 309 ? -8.005 -7.803 12.824 1.00 98.31 309 LEU A C 1
ATOM 2324 O O . LEU A 1 309 ? -8.445 -8.746 12.166 1.00 98.31 309 LEU A O 1
ATOM 2328 N N . LEU A 1 310 ? -7.015 -7.939 13.708 1.00 98.25 310 LEU A N 1
ATOM 2329 C CA . LEU A 1 310 ? -6.344 -9.213 13.991 1.00 98.25 310 LEU A CA 1
ATOM 2330 C C . LEU A 1 310 ? -7.309 -10.268 14.550 1.00 98.25 310 LEU A C 1
ATOM 2332 O O . LEU A 1 310 ? -7.177 -11.449 14.215 1.00 98.25 310 LEU A O 1
ATOM 2336 N N . GLU A 1 311 ? -8.294 -9.852 15.348 1.00 97.25 311 GLU A N 1
ATOM 2337 C CA . GLU A 1 311 ? -9.363 -10.720 15.855 1.00 97.25 311 GLU A CA 1
ATOM 2338 C C . GLU A 1 311 ? -10.340 -11.152 14.748 1.00 97.25 311 GLU A C 1
ATOM 2340 O O . GLU A 1 311 ? -10.763 -12.308 14.698 1.00 97.25 311 GLU A O 1
ATOM 2345 N N . ARG A 1 312 ? -10.694 -10.242 13.830 1.00 96.94 312 ARG A N 1
ATOM 2346 C CA . ARG A 1 312 ? -11.680 -10.495 12.761 1.00 96.94 312 ARG A CA 1
ATOM 2347 C C . ARG A 1 312 ? -11.141 -11.278 11.572 1.00 96.94 312 ARG A C 1
ATOM 2349 O O . ARG A 1 312 ? -11.925 -11.940 10.894 1.00 96.94 312 ARG A O 1
ATOM 2356 N N . ALA A 1 313 ? -9.851 -11.157 11.278 1.00 95.81 313 ALA A N 1
ATOM 2357 C CA . ALA A 1 313 ? -9.237 -11.724 10.084 1.00 95.81 313 ALA A CA 1
ATOM 2358 C C . ALA A 1 313 ? -8.101 -12.690 10.457 1.00 95.81 313 ALA A C 1
ATOM 2360 O O . ALA A 1 313 ? -6.937 -12.289 10.436 1.00 95.81 313 ALA A O 1
ATOM 2361 N N . PRO A 1 314 ? -8.402 -13.979 10.729 1.00 91.69 314 PRO A N 1
ATOM 2362 C CA . PRO A 1 314 ? -7.400 -15.006 11.037 1.00 91.69 314 PRO A CA 1
ATOM 2363 C C . PRO A 1 314 ? -6.252 -15.106 10.019 1.00 91.69 314 PRO A C 1
ATOM 2365 O O . PRO A 1 314 ? -5.129 -15.435 10.387 1.00 91.69 314 PRO A O 1
ATOM 2368 N N . ALA A 1 315 ? -6.510 -14.778 8.750 1.00 89.25 315 ALA A N 1
ATOM 2369 C CA . ALA A 1 315 ? -5.502 -14.778 7.688 1.00 89.25 315 ALA A CA 1
ATOM 2370 C C . ALA A 1 315 ? -4.453 -13.651 7.810 1.00 89.25 315 ALA A C 1
ATOM 2372 O O . ALA A 1 315 ? -3.382 -13.753 7.225 1.00 89.25 315 ALA A O 1
ATOM 2373 N N . VAL A 1 316 ? -4.734 -12.585 8.567 1.00 96.44 316 VAL A N 1
ATOM 2374 C CA . VAL A 1 316 ? -3.794 -11.479 8.807 1.00 96.44 316 VAL A CA 1
ATOM 2375 C C . VAL A 1 316 ? -2.987 -11.787 10.064 1.00 96.44 316 VAL A C 1
ATOM 2377 O O . VAL A 1 316 ? -3.567 -11.867 11.142 1.00 96.44 316 VAL A O 1
ATOM 2380 N N . SER A 1 317 ? -1.672 -11.963 9.949 1.00 95.19 317 SER A N 1
ATOM 2381 C CA . SER A 1 317 ? -0.786 -12.233 11.094 1.00 95.19 317 SER A CA 1
ATOM 2382 C C . SER A 1 317 ? -0.275 -10.969 11.787 1.00 95.19 317 SER A C 1
ATOM 2384 O O . SER A 1 317 ? 0.009 -11.014 12.982 1.00 95.19 317 SER A O 1
ATOM 2386 N N . GLN A 1 318 ? -0.178 -9.855 11.054 1.00 97.38 318 GLN A N 1
ATOM 2387 C CA . GLN A 1 318 ? 0.334 -8.586 11.568 1.00 97.38 318 GLN A CA 1
ATOM 2388 C C . GLN A 1 318 ? -0.373 -7.372 10.943 1.00 97.38 318 GLN A C 1
ATOM 2390 O O . GLN A 1 318 ? -0.833 -7.428 9.801 1.00 97.38 318 GLN A O 1
ATOM 2395 N N . VAL A 1 319 ? -0.429 -6.259 11.676 1.00 98.75 319 VAL A N 1
ATOM 2396 C CA . VAL A 1 319 ? -0.931 -4.953 11.220 1.00 98.75 319 VAL A CA 1
ATOM 2397 C C . VAL A 1 319 ? 0.120 -3.888 11.508 1.00 98.75 319 VAL A C 1
ATOM 2399 O O . VAL A 1 319 ? 0.571 -3.741 12.643 1.00 98.75 319 VAL A O 1
ATOM 2402 N N . VAL A 1 320 ? 0.483 -3.110 10.490 1.00 98.75 320 VAL A N 1
ATOM 2403 C CA . VAL A 1 320 ? 1.517 -2.076 10.596 1.00 98.75 320 VAL A CA 1
ATOM 2404 C C . VAL A 1 320 ? 0.891 -0.712 10.848 1.00 98.75 320 VAL A C 1
ATOM 2406 O O . VAL A 1 320 ? -0.036 -0.295 10.151 1.00 98.75 320 VAL A O 1
ATOM 2409 N N . LEU A 1 321 ? 1.422 0.007 11.832 1.00 98.50 321 LEU A N 1
ATOM 2410 C CA . LEU A 1 321 ? 1.052 1.377 12.167 1.00 98.50 321 LEU A CA 1
ATOM 2411 C C . LEU A 1 321 ? 2.174 2.289 11.690 1.00 98.50 321 LEU A C 1
ATOM 2413 O O . LEU A 1 321 ? 3.332 2.090 12.060 1.00 98.50 321 LEU A O 1
ATOM 2417 N N . ALA A 1 322 ? 1.855 3.299 10.881 1.00 97.69 322 ALA A N 1
ATOM 2418 C CA . ALA A 1 322 ? 2.899 4.123 10.286 1.00 97.69 322 ALA A CA 1
ATOM 2419 C C . ALA A 1 322 ? 2.535 5.592 10.067 1.00 97.69 322 ALA A C 1
ATOM 2421 O O . ALA A 1 322 ? 1.376 6.004 9.938 1.00 97.69 322 ALA A O 1
ATOM 2422 N N . ARG A 1 323 ? 3.602 6.371 9.916 1.00 95.94 323 ARG A N 1
ATOM 2423 C CA . ARG A 1 323 ? 3.644 7.707 9.333 1.00 95.94 323 ARG A CA 1
ATOM 2424 C C . ARG A 1 323 ? 4.518 7.644 8.087 1.00 95.94 323 ARG A C 1
ATOM 2426 O O . ARG A 1 323 ? 5.682 8.013 8.114 1.00 95.94 323 ARG A O 1
ATOM 2433 N N . MET A 1 324 ? 3.962 7.190 6.961 1.00 93.94 324 MET A N 1
ATOM 2434 C CA . MET A 1 324 ? 4.747 6.955 5.731 1.00 93.94 324 MET A CA 1
ATOM 2435 C C . MET A 1 324 ? 5.399 8.211 5.118 1.00 93.94 324 MET A C 1
ATOM 2437 O O . MET A 1 324 ? 6.085 8.106 4.106 1.00 93.94 324 MET A O 1
ATOM 2441 N N . ILE A 1 325 ? 5.144 9.398 5.672 1.00 89.19 325 ILE A N 1
ATOM 2442 C CA . ILE A 1 325 ? 5.809 10.646 5.276 1.00 89.19 325 ILE A CA 1
ATOM 2443 C C . ILE A 1 325 ? 7.158 10.855 5.977 1.00 89.19 325 ILE A C 1
ATOM 2445 O O . ILE A 1 325 ? 7.937 11.681 5.506 1.00 89.19 325 ILE A O 1
ATOM 2449 N N . ASP A 1 326 ? 7.415 10.137 7.071 1.00 87.06 326 ASP A N 1
ATOM 2450 C CA . ASP A 1 326 ? 8.627 10.267 7.876 1.00 87.06 326 ASP A CA 1
ATOM 2451 C C . ASP A 1 326 ? 9.753 9.378 7.323 1.00 87.06 326 ASP A C 1
ATOM 2453 O O . ASP A 1 326 ? 9.505 8.339 6.707 1.00 87.06 326 ASP A O 1
ATOM 2457 N N . ASP A 1 327 ? 11.006 9.769 7.577 1.00 79.88 327 ASP A N 1
ATOM 2458 C CA . ASP A 1 327 ? 12.189 9.007 7.149 1.00 79.88 327 ASP A CA 1
ATOM 2459 C C . ASP A 1 327 ? 12.261 7.619 7.812 1.00 79.88 327 ASP A C 1
ATOM 2461 O O . ASP A 1 327 ? 12.688 6.648 7.177 1.00 79.88 327 ASP A O 1
ATOM 2465 N N . GLU A 1 328 ? 11.820 7.539 9.073 1.00 86.69 328 GLU A N 1
ATOM 2466 C CA . GLU A 1 328 ? 11.579 6.302 9.821 1.00 86.69 328 GLU A CA 1
ATOM 2467 C C . GLU A 1 328 ? 10.070 6.171 10.073 1.00 86.69 328 GLU A C 1
ATOM 2469 O O . GLU A 1 328 ? 9.555 6.695 11.064 1.00 86.69 328 GLU A O 1
ATOM 2474 N N . PRO A 1 329 ? 9.333 5.550 9.136 1.00 91.94 329 PRO A N 1
ATOM 2475 C CA . PRO A 1 329 ? 7.882 5.675 9.095 1.00 91.94 329 PRO A CA 1
ATOM 2476 C C . PRO A 1 329 ? 7.153 4.731 10.050 1.00 91.94 329 PRO A C 1
ATOM 2478 O O . PRO A 1 329 ? 5.986 4.980 10.355 1.00 91.94 329 PRO A O 1
ATOM 2481 N N . ILE A 1 330 ? 7.784 3.640 10.489 1.00 96.12 330 ILE A N 1
ATOM 2482 C CA . ILE A 1 330 ? 7.121 2.616 11.301 1.00 96.12 330 ILE A CA 1
ATOM 2483 C C . ILE A 1 330 ? 6.961 3.120 12.734 1.00 96.12 330 ILE A C 1
ATOM 2485 O O . ILE A 1 330 ? 7.928 3.501 13.388 1.00 96.12 330 ILE A O 1
ATOM 2489 N N . VAL A 1 331 ? 5.713 3.146 13.199 1.00 95.06 331 VAL A N 1
ATOM 2490 C CA . VAL A 1 331 ? 5.346 3.534 14.567 1.00 95.06 331 VAL A CA 1
ATOM 2491 C C . VAL A 1 331 ? 5.212 2.303 15.452 1.00 95.06 331 VAL A C 1
ATOM 2493 O O . VAL A 1 331 ? 5.639 2.339 16.602 1.00 95.06 331 VAL A O 1
ATOM 2496 N N . ASP A 1 332 ? 4.593 1.243 14.932 1.00 95.69 332 ASP A N 1
ATOM 2497 C CA . ASP A 1 332 ? 4.387 -0.014 15.650 1.00 95.69 332 ASP A CA 1
ATOM 2498 C C . ASP A 1 332 ? 4.031 -1.146 14.678 1.00 95.69 332 ASP A C 1
ATOM 2500 O O . ASP A 1 332 ? 3.537 -0.889 13.573 1.00 95.69 332 ASP A O 1
ATOM 2504 N N . VAL A 1 333 ? 4.208 -2.388 15.122 1.00 97.12 333 VAL A N 1
ATOM 2505 C CA . VAL A 1 333 ? 3.690 -3.580 14.443 1.00 97.12 333 VAL A CA 1
ATOM 2506 C C . VAL A 1 333 ? 2.932 -4.412 15.460 1.00 97.12 333 VAL A C 1
ATOM 2508 O O . VAL A 1 333 ? 3.478 -4.853 16.466 1.00 97.12 333 VAL A O 1
ATOM 2511 N N . LEU A 1 334 ? 1.643 -4.598 15.199 1.00 97.12 334 LEU A N 1
ATOM 2512 C CA . LEU A 1 334 ? 0.781 -5.419 16.033 1.00 97.12 334 LEU A CA 1
ATOM 2513 C C . LEU A 1 334 ? 0.733 -6.812 15.438 1.00 97.12 334 LEU A C 1
ATOM 2515 O O . LEU A 1 334 ? 0.331 -6.970 14.288 1.00 97.12 334 LEU A O 1
ATOM 2519 N N . GLU A 1 335 ? 1.104 -7.801 16.231 1.00 94.44 335 GLU A N 1
ATOM 2520 C CA . GLU A 1 335 ? 1.057 -9.211 15.864 1.00 94.44 335 GLU A CA 1
ATOM 2521 C C . GLU A 1 335 ? -0.056 -9.911 16.648 1.00 94.44 335 GLU A C 1
ATOM 2523 O O . GLU A 1 335 ? -0.537 -9.396 17.665 1.00 94.44 335 GLU A O 1
ATOM 2528 N N . ARG A 1 336 ? -0.504 -11.056 16.133 1.00 85.06 336 ARG A N 1
ATOM 2529 C CA . ARG A 1 336 ? -1.480 -11.908 16.817 1.00 85.06 336 ARG A CA 1
ATOM 2530 C C . ARG A 1 336 ? -0.888 -12.601 18.044 1.00 85.06 336 ARG A C 1
ATOM 2532 O O . ARG A 1 336 ? 0.247 -13.110 17.939 1.00 85.06 336 ARG A O 1
#